Protein AF-A0A524JCB2-F1 (afdb_monomer)

pLDDT: mean 73.26, std 22.42, range [26.73, 96.94]

Radius of gyration: 25.63 Å; Cα contacts (8 Å, |Δi|>4): 202; chains: 1; bounding box: 45×66×78 Å

Mean predicted aligned error: 14.89 Å

Nearest PDB structures (foldseek):
  5odc-assembly1_I  TM=7.855E-01  e=9.574E-06  Methanothermococcus thermolithotrophicus DSM 2095
  5odh-assembly1_C  TM=7.455E-01  e=5.142E-06  Methanothermococcus thermolithotrophicus DSM 2095
  7bkb-assembly1_C  TM=8.249E-01  e=4.422E-05  Methanospirillum hungatei JF-1

Secondary structure (DSSP, 8-state):
-----SSS--HHHHHHTSGGGTTGGG-----HHHHH-TTSTT-SS-HHHHHHHHHTT-HHHHHH-SHHHH-----HHHHT-TT---HHHHHHHHHHHHHHTT---SHHHHHHHHHHHHHHHHSS--HHHHHHHHHHHHT-HHHHHHHHHHHHHHHHTT-S-SS----TTSGGGGGSGGGGGG--HHHHHHHHHHT----THHHHHHHHHHHHHS----S--SS-----

Structure (mmCIF, N/CA/C/O backbone):
data_AF-A0A524JCB2-F1
#
_entry.id   AF-A0A524JCB2-F1
#
loop_
_atom_site.group_PDB
_atom_site.id
_atom_site.type_symbol
_atom_site.label_atom_id
_atom_site.label_alt_id
_atom_site.label_comp_id
_atom_site.label_asym_id
_atom_site.label_entity_id
_atom_site.label_seq_id
_atom_site.pdbx_PDB_ins_code
_atom_site.Cartn_x
_atom_site.Cartn_y
_atom_site.Cartn_z
_atom_site.occupancy
_atom_site.B_iso_or_equiv
_atom_site.auth_seq_id
_atom_site.auth_comp_id
_atom_site.auth_asym_id
_atom_site.auth_atom_id
_atom_site.pdbx_PDB_model_num
ATOM 1 N N . MET A 1 1 ? -5.994 14.363 29.260 1.00 36.94 1 MET A N 1
ATOM 2 C CA . MET A 1 1 ? -7.111 14.437 28.299 1.00 36.94 1 MET A CA 1
ATOM 3 C C . MET A 1 1 ? -6.804 15.609 27.382 1.00 36.94 1 MET A C 1
ATOM 5 O O . MET A 1 1 ? -7.113 16.734 27.734 1.00 36.94 1 MET A O 1
ATOM 9 N N . SER A 1 2 ? -6.025 15.380 26.326 1.00 37.09 2 SER A N 1
ATOM 10 C CA . SER A 1 2 ? -5.626 16.432 25.388 1.00 37.09 2 SER A CA 1
ATOM 11 C C . SER A 1 2 ? -6.683 16.572 24.299 1.00 37.09 2 SER A C 1
ATOM 13 O O . SER A 1 2 ? -6.994 15.600 23.613 1.00 37.09 2 SER A O 1
ATOM 15 N N . ASP A 1 3 ? -7.215 17.783 24.223 1.00 38.53 3 ASP A N 1
ATOM 16 C CA . ASP A 1 3 ? -8.063 18.404 23.209 1.00 38.53 3 ASP A CA 1
ATOM 17 C C . ASP A 1 3 ? -8.101 17.699 21.841 1.00 38.53 3 ASP A C 1
ATOM 19 O O . ASP A 1 3 ? -7.140 17.717 21.071 1.00 38.53 3 ASP A O 1
ATOM 23 N N . ILE A 1 4 ? -9.260 17.118 21.522 1.00 42.91 4 ILE A N 1
ATOM 24 C CA . ILE A 1 4 ? -9.629 16.692 20.169 1.00 42.91 4 ILE A CA 1
ATOM 25 C C . ILE A 1 4 ? -10.262 17.914 19.505 1.00 42.91 4 ILE A C 1
ATOM 27 O O . ILE A 1 4 ? -11.433 18.226 19.723 1.00 42.91 4 ILE A O 1
ATOM 31 N N . SER A 1 5 ? -9.456 18.648 18.741 1.00 39.34 5 SER A N 1
ATOM 32 C CA . SER A 1 5 ? -9.924 19.721 17.875 1.00 39.34 5 SER A CA 1
ATOM 33 C C . SER A 1 5 ? -10.857 19.154 16.801 1.00 39.34 5 SER A C 1
ATOM 35 O O . SER A 1 5 ? -10.504 18.299 15.989 1.00 39.34 5 SER A O 1
ATOM 37 N N . VAL A 1 6 ? -12.087 19.648 16.835 1.00 47.06 6 VAL A N 1
ATOM 38 C CA . VAL A 1 6 ? -13.182 19.355 15.915 1.00 47.06 6 VAL A CA 1
ATOM 39 C C . VAL A 1 6 ? -12.921 20.094 14.596 1.00 47.06 6 VAL A C 1
ATOM 41 O O . VAL A 1 6 ? -13.401 21.208 14.455 1.00 47.06 6 VAL A O 1
ATOM 44 N N . ASP A 1 7 ? -12.114 19.526 13.681 1.00 46.00 7 ASP A N 1
ATOM 45 C CA . ASP A 1 7 ? -12.182 19.812 12.221 1.00 46.00 7 ASP A CA 1
ATOM 46 C C . ASP A 1 7 ? -11.346 18.858 11.316 1.00 46.00 7 ASP A C 1
ATOM 48 O O . ASP A 1 7 ? -10.817 19.248 10.276 1.00 46.00 7 ASP A O 1
ATOM 52 N N . LYS A 1 8 ? -11.173 17.581 11.691 1.00 56.75 8 LYS A N 1
ATOM 53 C CA . LYS A 1 8 ? -10.636 16.529 10.795 1.00 56.75 8 LYS A CA 1
ATOM 54 C C . LYS A 1 8 ? -11.526 15.296 10.942 1.00 56.75 8 LYS A C 1
ATOM 56 O O . LYS A 1 8 ? -11.807 14.890 12.070 1.00 56.75 8 LYS A O 1
ATOM 61 N N . LYS A 1 9 ? -11.995 14.698 9.836 1.00 70.31 9 LYS A N 1
ATOM 62 C CA . LYS A 1 9 ? -12.682 13.392 9.899 1.00 70.31 9 LYS A CA 1
ATOM 63 C C . LYS A 1 9 ? -11.780 12.407 10.656 1.00 70.31 9 LYS A C 1
ATOM 65 O O . LYS A 1 9 ? -10.575 12.368 10.408 1.00 70.31 9 LYS A O 1
ATOM 70 N N . SER A 1 10 ? -12.355 11.632 11.579 1.00 85.00 10 SER A N 1
ATOM 71 C CA . SER A 1 10 ? -11.621 10.567 12.276 1.00 85.00 10 SER A CA 1
ATOM 72 C C . SER A 1 10 ? -11.012 9.605 11.252 1.00 85.00 10 SER A C 1
ATOM 74 O O . SER A 1 10 ? -11.655 9.303 10.247 1.00 85.00 10 SER A O 1
ATOM 76 N N . PHE A 1 11 ? -9.798 9.102 11.490 1.00 88.44 11 PHE A N 1
ATOM 77 C CA . PHE A 1 11 ? -9.139 8.149 10.587 1.00 88.44 11 PHE A CA 1
ATOM 78 C C . PHE A 1 11 ? -10.027 6.953 10.252 1.00 88.44 11 PHE A C 1
ATOM 80 O O . PHE A 1 11 ? -10.161 6.581 9.091 1.00 88.44 11 PHE A O 1
ATOM 87 N N . THR A 1 12 ? -10.718 6.422 11.256 1.00 88.81 12 THR A N 1
ATOM 88 C CA . THR A 1 12 ? -11.673 5.332 11.077 1.00 88.81 12 THR A CA 1
ATOM 89 C C . THR A 1 12 ? -12.794 5.716 10.112 1.00 88.81 12 THR A C 1
ATOM 91 O O . THR A 1 12 ? -13.158 4.910 9.267 1.00 88.81 12 THR A O 1
ATOM 94 N N . GLN A 1 13 ? -13.295 6.955 10.173 1.00 90.56 13 GLN A N 1
ATOM 95 C CA . GLN A 1 13 ? -14.314 7.449 9.243 1.00 90.56 13 GLN A CA 1
ATOM 96 C C . GLN A 1 13 ? -13.775 7.555 7.814 1.00 90.56 13 GLN A C 1
ATOM 98 O O . GLN A 1 13 ? -14.487 7.219 6.878 1.00 90.56 13 GLN A O 1
ATOM 103 N N . MET A 1 14 ? -12.520 7.982 7.645 1.00 89.44 14 MET A N 1
ATOM 104 C CA . MET A 1 14 ? -11.886 8.017 6.324 1.00 89.44 14 MET A CA 1
ATOM 105 C C . MET A 1 14 ? -11.763 6.614 5.729 1.00 89.44 14 MET A C 1
ATOM 107 O O . MET A 1 14 ? -12.044 6.442 4.553 1.00 89.44 14 MET A O 1
ATOM 111 N N . VAL A 1 15 ? -11.397 5.614 6.540 1.00 91.44 15 VAL A N 1
ATOM 112 C CA . VAL A 1 15 ? -11.322 4.220 6.080 1.00 91.44 15 VAL A CA 1
ATOM 113 C C . VAL A 1 15 ? -12.708 3.667 5.752 1.00 91.44 15 VAL A C 1
ATOM 115 O O . VAL A 1 15 ? -12.865 3.025 4.730 1.00 91.44 15 VAL A O 1
ATOM 118 N N . LEU A 1 16 ? -13.734 3.941 6.560 1.00 91.94 16 LEU A N 1
ATOM 119 C CA . LEU A 1 16 ? -15.105 3.478 6.290 1.00 91.94 16 LEU A CA 1
ATOM 120 C C . LEU A 1 16 ? -15.688 3.996 4.967 1.00 91.94 16 LEU A C 1
ATOM 122 O O . LEU A 1 16 ? -16.605 3.383 4.433 1.00 91.94 16 LEU A O 1
ATOM 126 N N . GLU A 1 17 ? -15.193 5.132 4.476 1.00 90.88 17 GLU A N 1
ATOM 127 C CA . GLU A 1 17 ? -15.595 5.721 3.195 1.00 90.88 17 GLU A CA 1
ATOM 128 C C . GLU A 1 17 ? -14.874 5.083 1.995 1.00 90.88 17 GLU A C 1
ATOM 130 O O . GLU A 1 17 ? -15.229 5.379 0.855 1.00 90.88 17 GLU A O 1
ATOM 135 N N . THR A 1 18 ? -13.869 4.229 2.222 1.00 88.81 18 THR A N 1
ATOM 136 C CA . THR A 1 18 ? -13.183 3.503 1.149 1.00 88.81 18 THR A CA 1
ATOM 137 C C . THR A 1 18 ? -13.886 2.189 0.827 1.00 88.81 18 THR A C 1
ATOM 139 O O . THR A 1 18 ? -14.568 1.606 1.672 1.00 88.81 18 THR A O 1
ATOM 142 N N . HIS A 1 19 ? -13.677 1.694 -0.393 1.00 86.31 19 HIS A N 1
ATOM 143 C CA . HIS A 1 19 ? -14.341 0.496 -0.901 1.00 86.31 19 HIS A CA 1
ATOM 144 C C . HIS A 1 19 ? -14.093 -0.737 -0.019 1.00 86.31 19 HIS A C 1
ATOM 146 O O . HIS A 1 19 ? -15.029 -1.416 0.391 1.00 86.31 19 HIS A O 1
ATOM 152 N N . GLY A 1 20 ? -12.839 -0.991 0.363 1.00 85.50 20 GLY A N 1
ATOM 153 C CA . GLY A 1 20 ? -12.512 -2.127 1.229 1.00 85.50 20 GLY A CA 1
ATOM 154 C C . GLY A 1 20 ? -12.804 -1.903 2.718 1.00 85.50 20 GLY A C 1
ATOM 155 O O . GLY A 1 20 ? -12.651 -2.816 3.535 1.00 85.50 20 GLY A O 1
ATOM 156 N N . GLY A 1 21 ? -13.178 -0.683 3.108 1.00 88.56 21 GLY A N 1
ATOM 157 C CA . GLY A 1 21 ? -13.264 -0.262 4.501 1.00 88.56 21 GLY A CA 1
ATOM 158 C C . GLY A 1 21 ? -14.646 -0.363 5.142 1.00 88.56 21 GLY A C 1
ATOM 159 O O . GLY A 1 21 ? -14.736 -0.369 6.371 1.00 88.56 21 GLY A O 1
ATOM 160 N N . GLU A 1 22 ? -15.709 -0.509 4.351 1.00 90.88 22 GLU A N 1
ATOM 161 C CA . GLU A 1 22 ? -17.114 -0.396 4.782 1.00 90.88 22 GLU A CA 1
ATOM 162 C C . GLU A 1 22 ? -17.469 -1.270 6.004 1.00 90.88 22 GLU A C 1
ATOM 164 O O . GLU A 1 22 ? -18.219 -0.868 6.898 1.00 90.88 22 GLU A O 1
ATOM 169 N N . LEU A 1 23 ? -16.898 -2.477 6.073 1.00 92.56 23 LEU A N 1
ATOM 170 C CA . LEU A 1 23 ? -17.217 -3.488 7.089 1.00 92.56 23 LEU A CA 1
ATOM 171 C C . LEU A 1 23 ? -16.133 -3.641 8.170 1.00 92.56 23 LEU A C 1
ATOM 173 O O . LEU A 1 23 ? -16.230 -4.524 9.027 1.00 92.56 23 LEU A O 1
ATOM 177 N N . VAL A 1 24 ? -15.111 -2.781 8.187 1.00 92.69 24 VAL A N 1
ATOM 178 C CA . VAL A 1 24 ? -13.943 -2.903 9.085 1.00 92.69 24 VAL A CA 1
ATOM 179 C C . VAL A 1 24 ? -14.325 -2.860 10.569 1.00 92.69 24 VAL A C 1
ATOM 181 O O . VAL A 1 24 ? -13.759 -3.607 11.376 1.00 92.69 24 VAL A O 1
ATOM 184 N N . LEU A 1 25 ? -15.328 -2.057 10.938 1.00 93.00 25 LEU A N 1
ATOM 185 C CA . LEU A 1 25 ? -15.851 -1.990 12.310 1.00 93.00 25 LEU A CA 1
ATOM 186 C C . LEU A 1 25 ? -16.551 -3.279 12.766 1.00 93.00 25 LEU A C 1
ATOM 188 O O . LEU A 1 25 ? -16.712 -3.503 13.961 1.00 93.00 25 LEU A O 1
ATOM 192 N N . GLN A 1 26 ? -16.947 -4.146 11.835 1.00 93.56 26 GLN A N 1
ATOM 193 C CA . GLN A 1 26 ? -17.645 -5.397 12.135 1.00 93.56 26 GLN A CA 1
ATOM 194 C C . GLN A 1 26 ? -16.682 -6.568 12.384 1.00 93.56 26 GLN A C 1
ATOM 196 O O . GLN A 1 26 ? -17.122 -7.688 12.661 1.00 93.56 26 GLN A O 1
ATOM 201 N N . CYS A 1 27 ? -15.370 -6.341 12.260 1.00 95.25 27 CYS A N 1
ATOM 202 C CA . CYS A 1 27 ? -14.363 -7.360 12.524 1.00 95.25 27 CYS A CA 1
ATOM 203 C C . CYS A 1 27 ? -14.272 -7.667 14.023 1.00 95.25 27 CYS A C 1
ATOM 205 O O . CYS A 1 27 ? -13.875 -6.820 14.819 1.00 95.25 27 CYS A O 1
ATOM 207 N N . TYR A 1 28 ? -14.542 -8.924 14.377 1.00 95.12 28 TYR A N 1
ATOM 208 C CA . TYR A 1 28 ? -14.445 -9.463 15.737 1.00 95.12 28 TYR A CA 1
ATOM 209 C C . TYR A 1 28 ? -13.125 -10.213 16.002 1.00 95.12 28 TYR A C 1
ATOM 211 O O . TYR A 1 28 ? -13.022 -10.990 16.945 1.00 95.12 28 TYR A O 1
ATOM 219 N N . GLN A 1 29 ? -12.102 -9.989 15.167 1.00 96.25 29 GLN A N 1
ATOM 220 C CA . GLN A 1 29 ? -10.728 -10.460 15.391 1.00 96.25 29 GLN A CA 1
ATOM 221 C C . GLN A 1 29 ? -10.529 -11.992 15.383 1.00 96.25 29 GLN A C 1
ATOM 223 O O . GLN A 1 29 ? -9.636 -12.498 16.057 1.00 96.25 29 GLN A O 1
ATOM 228 N N . CYS A 1 30 ? -11.277 -12.738 14.556 1.00 96.94 30 CYS A N 1
ATOM 229 C CA . CYS A 1 30 ? -11.134 -14.203 14.435 1.00 96.94 30 CYS A CA 1
ATOM 230 C C . CYS A 1 30 ? -9.754 -14.689 13.957 1.00 96.94 30 CYS A C 1
ATOM 232 O O . CYS A 1 30 ? -9.364 -15.815 14.243 1.00 96.94 30 CYS A O 1
ATOM 234 N N . GLY A 1 31 ? -9.034 -13.865 13.191 1.00 95.50 31 GLY A N 1
ATOM 235 C CA . GLY A 1 31 ? -7.698 -14.170 12.677 1.00 95.50 31 GLY A CA 1
ATOM 236 C C . GLY A 1 31 ? -7.608 -15.111 11.479 1.00 95.50 31 GLY A C 1
ATOM 237 O O . GLY A 1 31 ? -6.495 -15.399 11.043 1.00 95.50 31 GLY A O 1
ATOM 238 N N . THR A 1 32 ? -8.733 -15.496 10.869 1.00 96.69 32 THR A N 1
ATOM 239 C CA . THR A 1 32 ? -8.750 -16.281 9.622 1.00 96.69 32 THR A CA 1
ATOM 240 C C . THR A 1 32 ? -7.912 -15.633 8.518 1.00 96.69 32 THR A C 1
ATOM 242 O O . THR A 1 32 ? -7.170 -16.321 7.824 1.00 96.69 32 THR A O 1
ATOM 245 N N . CYS A 1 33 ? -7.966 -14.303 8.392 1.00 96.00 33 CYS A N 1
ATOM 246 C CA . CYS A 1 33 ? -7.203 -13.564 7.389 1.00 96.00 33 CYS A CA 1
ATOM 247 C C . CYS A 1 33 ? -5.683 -13.713 7.565 1.00 96.00 33 CYS A C 1
ATOM 249 O O . CYS A 1 33 ? -4.986 -13.986 6.589 1.00 96.00 33 CYS A O 1
ATOM 251 N N . SER A 1 34 ? -5.172 -13.607 8.795 1.00 95.50 34 SER A N 1
ATOM 252 C CA . SER A 1 34 ? -3.748 -13.810 9.085 1.00 95.50 34 SER A CA 1
ATOM 253 C C . SER A 1 34 ? -3.317 -15.255 8.837 1.00 95.50 34 SER A C 1
ATOM 255 O O . SER A 1 34 ? -2.268 -15.460 8.245 1.00 95.50 34 SER A O 1
ATOM 257 N N . GLY A 1 35 ? -4.138 -16.245 9.204 1.00 95.06 35 GLY A N 1
ATOM 258 C CA . GLY A 1 35 ? -3.836 -17.657 8.930 1.00 95.06 35 GLY A CA 1
ATOM 259 C C . GLY A 1 35 ? -3.927 -18.041 7.448 1.00 95.06 35 GLY A C 1
ATOM 260 O O . GLY A 1 35 ? -3.327 -19.019 7.021 1.00 95.06 35 GLY A O 1
ATOM 261 N N . SER A 1 36 ? -4.678 -17.278 6.651 1.00 94.94 36 SER A N 1
ATOM 262 C CA . SER A 1 36 ? -4.825 -17.508 5.210 1.00 94.94 36 SER A CA 1
ATOM 263 C C . SER A 1 36 ? -3.756 -16.845 4.345 1.00 94.94 36 SER A C 1
ATOM 265 O O . SER A 1 36 ? -3.677 -17.160 3.158 1.00 94.94 36 SER A O 1
ATOM 267 N N . CYS A 1 37 ? -3.006 -15.892 4.899 1.00 95.62 37 CYS A N 1
ATOM 268 C CA . CYS A 1 37 ? -2.074 -15.074 4.138 1.00 95.62 37 CYS A CA 1
ATOM 269 C C . CYS A 1 37 ? -0.778 -15.861 3.873 1.00 95.62 37 CYS A C 1
ATOM 271 O O . CYS A 1 37 ? -0.130 -16.270 4.834 1.00 95.62 37 CYS A O 1
ATOM 273 N N . PRO A 1 38 ? -0.371 -16.057 2.604 1.00 94.50 38 PRO A N 1
ATOM 274 C CA . PRO A 1 38 ? 0.849 -16.797 2.283 1.00 94.50 38 PRO A CA 1
ATOM 275 C C . PRO A 1 38 ? 2.132 -16.012 2.586 1.00 94.50 38 PRO A C 1
ATOM 277 O O . PRO A 1 38 ? 3.187 -16.619 2.682 1.00 94.50 38 PRO A O 1
ATOM 280 N N . VAL A 1 39 ? 2.032 -14.685 2.719 1.00 94.50 39 VAL A N 1
ATOM 281 C CA . VAL A 1 39 ? 3.161 -13.761 2.936 1.00 94.50 39 VAL A CA 1
ATOM 282 C C . VAL A 1 39 ? 3.129 -13.126 4.329 1.00 94.50 39 VAL A C 1
ATOM 284 O O . VAL A 1 39 ? 3.541 -11.987 4.534 1.00 94.50 39 VAL A O 1
ATOM 287 N N . ILE A 1 40 ? 2.504 -13.812 5.291 1.00 94.25 40 ILE A N 1
ATOM 288 C CA . ILE A 1 40 ? 2.322 -13.278 6.645 1.00 94.25 40 ILE A CA 1
ATOM 289 C C . ILE A 1 40 ? 3.656 -13.100 7.374 1.00 94.25 40 ILE A C 1
ATOM 291 O O . ILE A 1 40 ? 3.778 -12.175 8.171 1.00 94.25 40 ILE A O 1
ATOM 295 N N . ASP A 1 41 ? 4.641 -13.947 7.073 1.00 93.19 41 ASP A N 1
ATOM 296 C CA . ASP A 1 41 ? 5.956 -13.942 7.715 1.00 93.19 41 ASP A CA 1
ATOM 297 C C . ASP A 1 41 ? 6.814 -12.746 7.268 1.00 93.19 41 ASP A C 1
ATOM 299 O O . ASP A 1 41 ? 7.685 -12.294 8.010 1.00 93.19 41 ASP A O 1
ATOM 303 N N . GLU A 1 42 ? 6.547 -12.188 6.083 1.00 91.38 42 GLU A N 1
ATOM 304 C CA . GLU A 1 42 ? 7.177 -10.957 5.598 1.00 91.38 42 GLU A CA 1
ATOM 305 C C . GLU A 1 42 ? 6.416 -9.677 5.996 1.00 91.38 42 GLU A C 1
ATOM 307 O O . GLU A 1 42 ? 6.891 -8.568 5.728 1.00 91.38 42 GLU A O 1
ATOM 312 N N . MET A 1 43 ? 5.238 -9.804 6.616 1.00 91.31 43 MET A N 1
ATOM 313 C CA . MET A 1 43 ? 4.458 -8.676 7.135 1.00 91.31 43 MET A CA 1
ATOM 314 C C . MET A 1 43 ? 4.884 -8.308 8.566 1.00 91.31 43 MET A C 1
ATOM 316 O O . MET A 1 43 ? 5.226 -9.154 9.384 1.00 91.31 43 MET A O 1
ATOM 320 N N . GLU A 1 44 ? 4.822 -7.020 8.892 1.00 91.25 44 GLU A N 1
ATOM 321 C CA . GLU A 1 44 ? 5.138 -6.451 10.204 1.00 91.25 44 GLU A CA 1
ATOM 322 C C . GLU A 1 44 ? 4.015 -6.692 11.229 1.00 91.25 44 GLU A C 1
ATOM 324 O O . GLU A 1 44 ? 4.279 -7.077 12.371 1.00 91.25 44 GLU A O 1
ATOM 329 N N . TYR A 1 45 ? 2.750 -6.489 10.837 1.00 93.94 45 TYR A N 1
ATOM 330 C CA . TYR A 1 45 ? 1.586 -6.670 11.721 1.00 93.94 45 TYR A CA 1
ATOM 331 C C . TYR A 1 45 ? 0.608 -7.733 11.213 1.00 93.94 45 TYR A C 1
ATOM 333 O O . TYR A 1 45 ? 0.008 -8.466 12.008 1.00 93.94 45 TYR A O 1
ATOM 341 N N . GLY A 1 46 ? 0.420 -7.797 9.899 1.00 94.50 46 GLY A N 1
ATOM 342 C CA . GLY A 1 46 ? -0.547 -8.648 9.227 1.00 94.50 46 GLY A CA 1
ATOM 343 C C . GLY A 1 46 ? -1.976 -8.079 9.222 1.00 94.50 46 GLY A C 1
ATOM 344 O O . GLY A 1 46 ? -2.328 -7.183 9.999 1.00 94.50 46 GLY A O 1
ATOM 345 N N . PRO A 1 47 ? -2.867 -8.642 8.383 1.00 95.44 47 PRO A N 1
ATOM 346 C CA . PRO A 1 47 ? -4.173 -8.050 8.083 1.00 95.44 47 PRO A CA 1
ATOM 347 C C . PRO A 1 47 ? -5.094 -7.933 9.300 1.00 95.44 47 PRO A C 1
ATOM 349 O O . PRO A 1 47 ? -5.774 -6.923 9.470 1.00 95.44 47 PRO A O 1
ATOM 352 N N . ARG A 1 48 ? -5.093 -8.932 10.193 1.00 96.38 48 ARG A N 1
ATOM 353 C CA . ARG A 1 48 ? -5.905 -8.914 11.419 1.00 96.38 48 ARG A CA 1
ATOM 354 C C . ARG A 1 48 ? -5.558 -7.722 12.312 1.00 96.38 48 ARG A C 1
ATOM 356 O O . ARG A 1 48 ? -6.450 -7.031 12.806 1.00 96.38 48 ARG A O 1
ATOM 363 N N . ARG A 1 49 ? -4.259 -7.504 12.532 1.00 96.12 49 ARG A N 1
ATOM 364 C CA . ARG A 1 49 ? -3.759 -6.468 13.436 1.00 96.12 49 ARG A CA 1
ATOM 365 C C . ARG A 1 49 ? -3.900 -5.085 12.812 1.00 96.12 49 ARG A C 1
ATOM 367 O O . ARG A 1 49 ? -4.309 -4.176 13.519 1.00 96.12 49 ARG A O 1
ATOM 374 N N . ILE A 1 50 ? -3.686 -4.950 11.502 1.00 96.31 50 ILE A N 1
ATOM 375 C CA . ILE A 1 50 ? -3.986 -3.717 10.757 1.00 96.31 50 ILE A CA 1
ATOM 376 C C . ILE A 1 50 ? -5.449 -3.302 10.953 1.00 96.31 50 ILE A C 1
ATOM 378 O O . ILE A 1 50 ? -5.711 -2.175 11.361 1.00 96.31 50 ILE A O 1
ATOM 382 N N . ILE A 1 51 ? -6.403 -4.226 10.788 1.00 95.88 51 ILE A N 1
ATOM 383 C CA . ILE A 1 51 ? -7.828 -3.950 11.037 1.00 95.88 51 ILE A CA 1
ATOM 384 C C . ILE A 1 51 ? -8.077 -3.496 12.482 1.00 95.88 51 ILE A C 1
ATOM 386 O O . ILE A 1 51 ? -8.821 -2.547 12.713 1.00 95.88 51 ILE A O 1
ATOM 390 N N . ASN A 1 52 ? -7.442 -4.140 13.464 1.00 95.69 52 ASN A N 1
ATOM 391 C CA . ASN A 1 52 ? -7.572 -3.731 14.862 1.00 95.69 52 ASN A CA 1
ATOM 392 C C . ASN A 1 52 ? -7.023 -2.315 15.114 1.00 95.69 52 ASN A C 1
ATOM 394 O O . ASN A 1 52 ? -7.661 -1.529 15.806 1.00 95.69 52 ASN A O 1
ATOM 398 N N . MET A 1 53 ? -5.884 -1.973 14.511 1.00 95.06 53 MET A N 1
ATOM 399 C CA . MET A 1 53 ? -5.281 -0.640 14.608 1.00 95.06 53 MET A CA 1
ATOM 400 C C . MET A 1 53 ? -6.152 0.436 13.944 1.00 95.06 53 MET A C 1
ATOM 402 O O . MET A 1 53 ? -6.270 1.540 14.472 1.00 95.06 53 MET A O 1
ATOM 406 N N . ILE A 1 54 ? -6.843 0.105 12.848 1.00 94.81 54 ILE A N 1
ATOM 407 C CA . ILE A 1 54 ? -7.826 0.999 12.215 1.00 94.81 54 ILE A CA 1
ATOM 408 C C . ILE A 1 54 ? -9.018 1.265 13.140 1.00 94.81 54 ILE A C 1
ATOM 410 O O . ILE A 1 54 ? -9.430 2.417 13.296 1.00 94.81 54 ILE A O 1
ATOM 414 N N . GLN A 1 55 ? -9.554 0.225 13.788 1.00 92.00 55 GLN A N 1
ATOM 415 C CA . GLN A 1 55 ? -10.624 0.382 14.783 1.00 92.00 55 GLN A CA 1
ATOM 416 C C . GLN A 1 55 ? -10.173 1.232 15.979 1.00 92.00 55 GLN A C 1
ATOM 418 O O . GLN A 1 55 ? -10.969 1.986 16.531 1.00 92.00 55 GLN A O 1
ATOM 423 N N . ALA A 1 56 ? -8.894 1.141 16.350 1.00 91.94 56 ALA A N 1
ATOM 424 C CA . ALA A 1 56 ? -8.286 1.947 17.406 1.00 91.94 56 ALA A CA 1
ATOM 425 C C . ALA A 1 56 ? -7.925 3.383 16.969 1.00 91.94 56 ALA A C 1
ATOM 427 O O . ALA A 1 56 ? -7.462 4.167 17.795 1.00 91.94 56 ALA A O 1
ATOM 428 N N . GLY A 1 57 ? -8.118 3.745 15.695 1.00 91.94 57 GLY A N 1
ATOM 429 C CA . GLY A 1 57 ? -7.809 5.082 15.180 1.00 91.94 57 GLY A CA 1
ATOM 430 C C . GLY A 1 57 ? -6.310 5.372 15.019 1.00 91.94 57 GLY A C 1
ATOM 431 O O . GLY A 1 57 ? -5.921 6.536 14.947 1.00 91.94 57 GLY A O 1
ATOM 432 N N . MET A 1 58 ? -5.462 4.341 14.956 1.00 92.62 58 MET A N 1
ATOM 433 C CA . MET A 1 58 ? -3.998 4.458 14.866 1.00 92.62 58 MET A CA 1
ATOM 434 C C . MET A 1 58 ? -3.535 4.787 13.432 1.00 92.62 58 MET A C 1
ATOM 436 O O . MET A 1 58 ? -2.923 3.966 12.750 1.00 92.62 58 MET A O 1
ATOM 440 N N . GLU A 1 59 ? -3.874 5.990 12.952 1.00 92.00 59 GLU A N 1
ATOM 441 C CA . GLU A 1 59 ? -3.596 6.466 11.582 1.00 92.00 59 GLU A CA 1
ATOM 442 C C . GLU A 1 59 ? -2.116 6.334 11.207 1.00 92.00 59 GLU A C 1
ATOM 444 O O . GLU A 1 59 ? -1.776 5.787 10.159 1.00 92.00 59 GLU A O 1
ATOM 449 N N . LYS A 1 60 ? -1.225 6.832 12.070 1.00 91.69 60 LYS A N 1
ATOM 450 C CA . LYS A 1 60 ? 0.205 6.942 11.760 1.00 91.69 60 LYS A CA 1
ATOM 451 C C . LYS A 1 60 ? 0.856 5.574 11.640 1.00 91.69 60 LYS A C 1
ATOM 453 O O . LYS A 1 60 ? 1.623 5.345 10.716 1.00 91.69 60 LYS A O 1
ATOM 458 N N . GLU A 1 61 ? 0.541 4.672 12.558 1.00 92.31 61 GLU A N 1
ATOM 459 C CA . GLU A 1 61 ? 1.096 3.325 12.614 1.00 92.31 61 GLU A CA 1
ATOM 460 C C . GLU A 1 61 ? 0.620 2.485 11.429 1.00 92.31 61 GLU A C 1
ATOM 462 O O . GLU A 1 61 ? 1.419 1.788 10.808 1.00 92.31 61 GLU A O 1
ATOM 467 N N . VAL A 1 62 ? -0.660 2.598 11.058 1.00 93.69 62 VAL A N 1
ATOM 468 C CA . VAL A 1 62 ? -1.208 1.889 9.895 1.00 93.69 62 VAL A CA 1
ATOM 469 C C . VAL A 1 62 ? -0.596 2.415 8.597 1.00 93.69 62 VAL A C 1
ATOM 471 O O . VAL A 1 62 ? -0.114 1.620 7.790 1.00 93.69 62 VAL A O 1
ATOM 474 N N . LEU A 1 63 ? -0.571 3.736 8.393 1.00 92.06 63 LEU A N 1
ATOM 475 C CA . LEU A 1 63 ? -0.075 4.332 7.148 1.00 92.06 63 LEU A CA 1
ATOM 476 C C . LEU A 1 63 ? 1.454 4.295 7.017 1.00 92.06 63 LEU A C 1
ATOM 478 O O . LEU A 1 63 ? 1.958 4.348 5.901 1.00 92.06 63 LEU A O 1
ATOM 482 N N . ALA A 1 64 ? 2.201 4.183 8.116 1.00 90.44 64 ALA A N 1
ATOM 483 C CA . ALA A 1 64 ? 3.646 3.956 8.074 1.00 90.44 64 ALA A CA 1
ATOM 484 C C . ALA A 1 64 ? 4.019 2.472 7.901 1.00 90.44 64 ALA A C 1
ATOM 4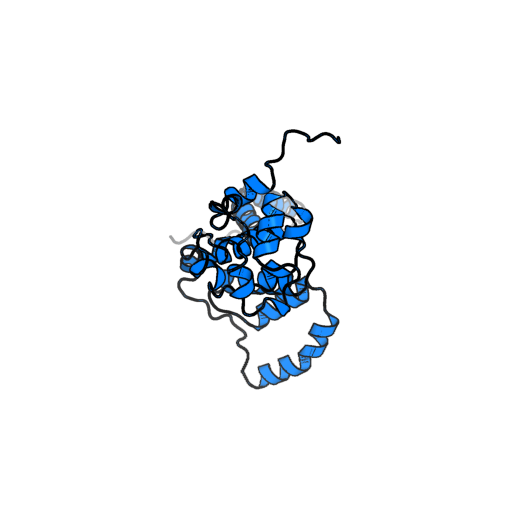86 O O . ALA A 1 64 ? 5.176 2.168 7.607 1.00 90.44 64 ALA A O 1
ATOM 487 N N . SER A 1 65 ? 3.066 1.552 8.093 1.00 90.62 65 SER A N 1
ATOM 488 C CA . SER A 1 65 ? 3.338 0.116 8.065 1.00 90.62 65 SER A CA 1
ATOM 489 C C . SER A 1 65 ? 3.803 -0.372 6.695 1.00 90.62 65 SER A C 1
ATOM 491 O O . SER A 1 65 ? 3.399 0.106 5.630 1.00 90.62 65 SER A O 1
ATOM 493 N N . LYS A 1 66 ? 4.639 -1.406 6.721 1.00 88.06 66 LYS A N 1
ATOM 494 C CA . LYS A 1 66 ? 5.140 -2.061 5.513 1.00 88.06 66 LYS A CA 1
ATOM 495 C C . LYS A 1 66 ? 4.126 -3.018 4.882 1.00 88.06 66 LYS A C 1
ATOM 497 O O . LYS A 1 66 ? 4.238 -3.296 3.687 1.00 88.06 66 LYS A O 1
ATOM 502 N N . ASP A 1 67 ? 3.130 -3.462 5.644 1.00 90.62 67 ASP A N 1
ATOM 503 C CA . ASP A 1 67 ? 2.191 -4.541 5.309 1.00 90.62 67 ASP A CA 1
ATOM 504 C C . ASP A 1 67 ? 1.443 -4.328 4.000 1.00 90.62 67 ASP A C 1
ATOM 506 O O . ASP A 1 67 ? 1.370 -5.228 3.163 1.00 90.62 67 ASP A O 1
ATOM 510 N N . MET A 1 68 ? 0.936 -3.116 3.784 1.00 90.06 68 MET A N 1
ATOM 511 C CA . MET A 1 68 ? 0.201 -2.776 2.567 1.00 90.06 68 MET A CA 1
ATOM 512 C C . MET A 1 68 ? 1.055 -2.984 1.304 1.00 90.06 68 MET A C 1
ATOM 514 O O . MET A 1 68 ? 0.541 -3.443 0.287 1.00 90.06 68 MET A O 1
ATOM 518 N N . TRP A 1 69 ? 2.371 -2.750 1.376 1.00 87.56 69 TRP A N 1
ATOM 519 C CA . TRP A 1 69 ? 3.309 -2.948 0.263 1.00 87.56 69 TRP A CA 1
ATOM 520 C C . TRP A 1 69 ? 3.742 -4.407 0.081 1.00 87.56 69 TRP A C 1
ATOM 522 O O . TRP A 1 69 ? 4.207 -4.766 -0.995 1.00 87.56 69 TRP A O 1
ATOM 532 N N . ARG A 1 70 ? 3.589 -5.247 1.113 1.00 89.69 70 ARG A N 1
ATOM 533 C CA . ARG A 1 70 ? 3.897 -6.688 1.058 1.00 89.69 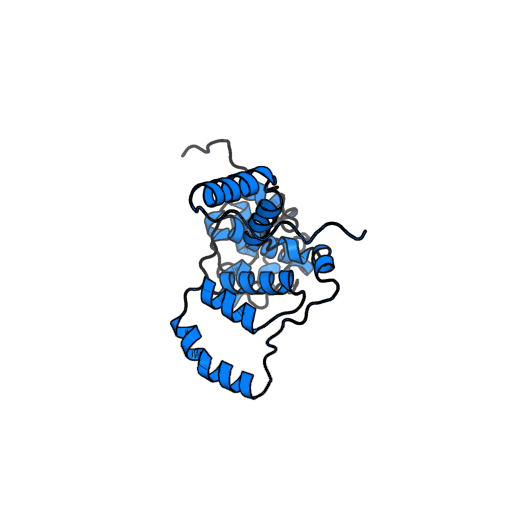70 ARG A CA 1
ATOM 534 C C . ARG A 1 70 ? 2.677 -7.508 0.641 1.00 89.69 70 ARG A C 1
ATOM 536 O O . ARG A 1 70 ? 2.812 -8.644 0.201 1.00 89.69 70 ARG A O 1
ATOM 543 N N . CYS A 1 71 ? 1.481 -6.927 0.727 1.00 90.81 71 CYS A N 1
ATOM 544 C CA . CYS A 1 71 ? 0.258 -7.537 0.229 1.00 90.81 71 CYS A CA 1
ATOM 545 C C . CYS A 1 71 ? 0.330 -7.767 -1.290 1.00 90.81 71 CYS A C 1
ATOM 547 O O . CYS A 1 71 ? 0.313 -6.814 -2.070 1.00 90.81 71 CYS A O 1
ATOM 549 N N . V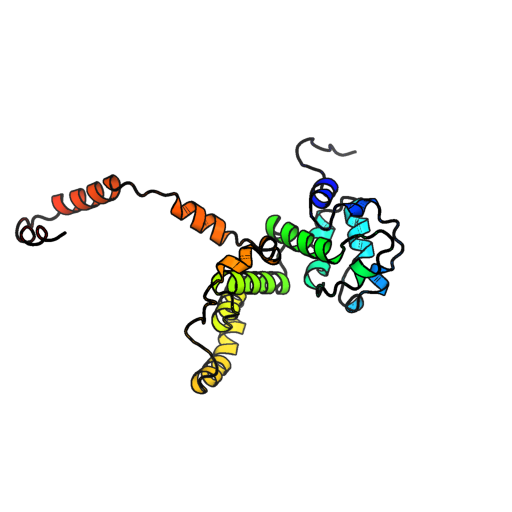AL A 1 72 ? 0.329 -9.040 -1.691 1.00 91.56 72 VAL A N 1
ATOM 550 C CA . VAL A 1 72 ? 0.345 -9.495 -3.094 1.00 91.56 72 VAL A CA 1
ATOM 551 C C . VAL A 1 72 ? -1.039 -9.532 -3.755 1.00 91.56 72 VAL A C 1
ATOM 553 O O . VAL A 1 72 ? -1.160 -10.019 -4.872 1.00 91.56 72 VAL A O 1
ATOM 556 N N . SER A 1 73 ? -2.086 -9.058 -3.069 1.00 92.31 73 SER A N 1
ATOM 557 C CA . SER A 1 73 ? -3.463 -9.006 -3.588 1.00 92.31 73 SER A CA 1
ATOM 558 C C . SER A 1 73 ? -3.961 -10.344 -4.171 1.00 92.31 73 SER A C 1
ATOM 560 O O . SER A 1 73 ? -4.471 -10.402 -5.280 1.00 92.31 73 SER A O 1
ATOM 562 N N . CYS A 1 74 ? -3.786 -11.439 -3.420 1.00 93.56 74 CYS A N 1
ATOM 563 C CA . CYS A 1 74 ? -4.190 -12.795 -3.830 1.00 93.56 74 CYS A CA 1
ATOM 564 C C . CYS A 1 74 ? -5.615 -13.208 -3.401 1.00 93.56 74 CYS A C 1
ATOM 566 O O . CYS A 1 74 ? -5.972 -14.377 -3.544 1.00 93.56 74 CYS A O 1
ATOM 568 N N . ASP A 1 75 ? -6.377 -12.311 -2.765 1.00 93.56 75 ASP A N 1
ATOM 569 C CA . ASP A 1 75 ? -7.767 -12.502 -2.300 1.00 93.56 75 ASP A CA 1
ATOM 570 C C . ASP A 1 75 ? -8.048 -13.668 -1.346 1.00 93.56 75 ASP A C 1
ATOM 572 O O . ASP A 1 75 ? -9.193 -13.931 -0.975 1.00 93.56 75 ASP A O 1
ATOM 576 N N . SER A 1 76 ? -7.015 -14.349 -0.854 1.00 94.69 76 SER A N 1
ATOM 577 C CA . SER A 1 76 ? -7.191 -15.463 0.085 1.00 94.69 76 SER A CA 1
ATOM 578 C C . SER A 1 76 ? -7.822 -15.023 1.410 1.00 94.69 76 SER A C 1
ATOM 580 O O . SER A 1 76 ? -8.588 -15.778 2.012 1.00 94.69 76 SER A O 1
ATOM 582 N N . CYS A 1 77 ? -7.514 -13.808 1.867 1.00 95.06 77 CYS A N 1
ATOM 583 C CA . CYS A 1 77 ? -8.035 -13.249 3.112 1.00 95.06 77 CYS A CA 1
ATOM 584 C C . CYS A 1 77 ? -9.477 -12.738 2.982 1.00 95.06 77 CYS A C 1
ATOM 586 O O . CYS A 1 77 ? -10.259 -12.959 3.907 1.00 95.06 77 CYS A O 1
ATOM 588 N N . ALA A 1 78 ? -9.826 -12.108 1.856 1.00 93.94 78 ALA A N 1
ATOM 589 C CA . ALA A 1 78 ? -11.176 -11.628 1.568 1.00 93.94 78 ALA A CA 1
ATOM 590 C C . ALA A 1 78 ? -12.162 -12.804 1.458 1.00 93.94 78 ALA A C 1
ATOM 592 O O . ALA A 1 78 ? -13.109 -12.903 2.237 1.00 93.94 78 ALA A O 1
ATOM 593 N N . ASN A 1 79 ? -11.838 -13.802 0.627 1.00 95.25 79 ASN A N 1
ATOM 594 C CA . ASN A 1 79 ? -12.698 -14.967 0.380 1.00 95.25 79 ASN A CA 1
ATOM 595 C C . ASN A 1 79 ? -12.970 -15.838 1.618 1.00 95.25 79 ASN A C 1
ATOM 597 O O . ASN A 1 79 ? -13.979 -16.536 1.691 1.00 95.25 79 ASN A O 1
ATOM 601 N N . ARG A 1 80 ? -12.055 -15.847 2.593 1.00 95.94 80 ARG A N 1
ATOM 602 C CA . ARG A 1 80 ? -12.193 -16.649 3.821 1.00 95.94 80 ARG A CA 1
ATOM 603 C C . ARG A 1 80 ? -12.782 -15.860 4.987 1.00 95.94 80 ARG A C 1
ATOM 605 O O . ARG A 1 80 ? -12.961 -16.424 6.067 1.00 95.94 80 ARG A O 1
ATOM 612 N N . CYS A 1 81 ? -13.048 -14.567 4.815 1.00 95.94 81 CYS A N 1
ATOM 613 C CA . CYS A 1 81 ? -13.557 -13.733 5.888 1.00 95.94 81 CYS A CA 1
ATOM 614 C C . CYS A 1 81 ? -15.023 -14.089 6.205 1.00 95.94 81 CYS A C 1
ATOM 616 O O . CYS A 1 81 ? -15.898 -13.864 5.374 1.00 95.94 81 CYS A O 1
ATOM 618 N N . PRO A 1 82 ? -15.352 -14.548 7.428 1.00 95.62 82 PRO A N 1
ATOM 619 C CA . PRO A 1 82 ? -16.737 -14.858 7.803 1.00 95.62 82 PRO A CA 1
ATOM 620 C C . PRO A 1 82 ? -17.634 -13.612 7.912 1.00 95.62 82 PRO A C 1
ATOM 622 O O . PRO A 1 82 ? -18.853 -13.728 8.010 1.00 95.62 82 PRO A O 1
ATOM 625 N N . ARG A 1 83 ? -17.040 -12.411 7.935 1.00 94.81 83 ARG A N 1
ATOM 626 C CA . ARG A 1 83 ? -17.760 -11.128 7.912 1.00 94.81 83 ARG A CA 1
ATOM 627 C C . ARG A 1 83 ? -17.900 -10.531 6.511 1.00 94.81 83 ARG A C 1
ATOM 629 O O . ARG A 1 83 ? -18.592 -9.530 6.398 1.00 94.81 83 ARG A O 1
ATOM 636 N N . GLY A 1 84 ? -17.258 -11.113 5.495 1.00 92.88 84 GLY A N 1
ATOM 637 C CA . GLY A 1 84 ? -17.238 -10.551 4.140 1.00 92.88 84 GLY A CA 1
ATOM 638 C C . GLY A 1 84 ? -16.487 -9.221 4.042 1.00 92.88 84 GLY A C 1
ATOM 639 O O . GLY A 1 84 ? -16.888 -8.348 3.295 1.00 92.88 84 GLY A O 1
ATOM 640 N N . ILE A 1 85 ? -15.445 -9.025 4.855 1.00 94.06 85 ILE A N 1
ATOM 641 C CA . ILE A 1 85 ? -14.595 -7.830 4.746 1.00 94.06 85 ILE A CA 1
ATOM 642 C C . ILE A 1 85 ? -13.675 -8.010 3.538 1.00 94.06 85 ILE A C 1
ATOM 644 O O . ILE A 1 85 ? -12.906 -8.976 3.510 1.00 94.06 85 ILE A O 1
ATOM 648 N N . GLU A 1 86 ? -13.695 -7.052 2.614 1.00 93.56 86 GLU A N 1
ATOM 649 C CA . GLU A 1 86 ? -12.824 -7.008 1.434 1.00 93.56 86 GLU A CA 1
ATOM 650 C C . GLU A 1 86 ? -11.414 -6.524 1.810 1.00 93.56 86 GLU A C 1
ATOM 652 O O . GLU A 1 86 ? -10.994 -5.393 1.572 1.00 93.56 86 GLU A O 1
ATOM 657 N N . ILE A 1 87 ? -10.662 -7.402 2.484 1.00 94.19 87 ILE A N 1
ATOM 658 C CA . ILE A 1 87 ? -9.344 -7.079 3.060 1.00 94.19 87 ILE A CA 1
ATOM 659 C C . ILE A 1 87 ? -8.318 -6.735 1.971 1.00 94.19 87 ILE A C 1
ATOM 661 O O . ILE A 1 87 ? -7.407 -5.944 2.221 1.00 94.19 87 ILE A O 1
ATOM 665 N N . THR A 1 88 ? -8.427 -7.329 0.781 1.00 92.94 88 THR A N 1
ATOM 666 C CA . THR A 1 88 ? -7.517 -7.015 -0.327 1.00 92.94 88 THR A CA 1
ATOM 667 C C . THR A 1 88 ? -7.686 -5.573 -0.784 1.00 92.94 88 THR A C 1
ATOM 669 O O . THR A 1 88 ? -6.689 -4.851 -0.884 1.00 92.94 88 THR A O 1
ATOM 672 N N . ASP A 1 89 ? -8.929 -5.145 -0.991 1.00 91.38 89 ASP A N 1
ATOM 673 C CA . ASP A 1 89 ? -9.250 -3.778 -1.391 1.00 91.38 89 ASP A CA 1
ATOM 674 C C . ASP A 1 89 ? -8.928 -2.797 -0.273 1.00 91.38 89 ASP A C 1
ATOM 676 O O . ASP A 1 89 ? -8.337 -1.752 -0.529 1.00 91.38 89 ASP A O 1
ATOM 680 N N . LEU A 1 90 ? -9.155 -3.188 0.986 1.00 93.56 90 LEU A N 1
ATOM 681 C CA . LEU A 1 90 ? -8.737 -2.3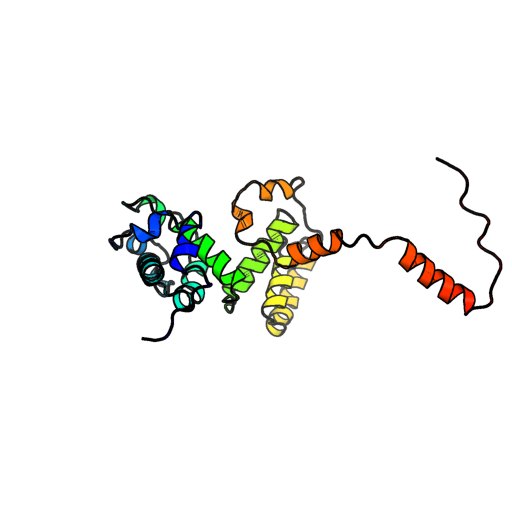98 2.141 1.00 93.56 90 LEU A CA 1
ATOM 682 C C . LEU A 1 90 ? -7.232 -2.128 2.101 1.00 93.56 90 LEU A C 1
ATOM 684 O O . LEU A 1 90 ? -6.796 -0.997 2.290 1.00 93.56 90 LEU A O 1
ATOM 688 N N . MET A 1 91 ? -6.413 -3.149 1.839 1.00 93.50 91 MET A N 1
ATOM 689 C CA . MET A 1 91 ? -4.965 -2.966 1.723 1.00 93.50 91 MET A CA 1
ATOM 690 C C . MET A 1 91 ? -4.602 -2.045 0.554 1.00 93.50 91 MET A C 1
ATOM 692 O O . MET A 1 91 ? -3.688 -1.234 0.695 1.00 93.50 91 MET A O 1
ATOM 696 N N . ALA A 1 92 ? -5.303 -2.134 -0.580 1.00 90.19 92 ALA A N 1
ATOM 697 C CA . ALA A 1 92 ? -5.091 -1.241 -1.717 1.00 90.19 92 ALA A CA 1
ATOM 698 C C . ALA A 1 92 ? -5.471 0.216 -1.398 1.00 90.19 92 ALA A C 1
ATOM 700 O O . ALA A 1 92 ? -4.709 1.132 -1.722 1.00 90.19 92 ALA A O 1
ATOM 701 N N . ASP A 1 93 ? -6.586 0.426 -0.704 1.00 91.12 93 ASP A N 1
ATOM 702 C CA . ASP A 1 93 ? -7.037 1.733 -0.235 1.00 91.12 93 ASP A CA 1
ATOM 703 C C . ASP A 1 93 ? -6.045 2.340 0.762 1.00 91.12 93 ASP A C 1
ATOM 705 O O . ASP A 1 93 ? -5.665 3.504 0.627 1.00 91.12 93 ASP A O 1
ATOM 709 N N . LEU A 1 94 ? -5.527 1.540 1.700 1.00 91.75 94 LEU A N 1
ATOM 710 C CA . LEU A 1 94 ? -4.488 1.976 2.635 1.00 91.75 94 LEU A CA 1
ATOM 711 C C . LEU A 1 94 ? -3.199 2.390 1.913 1.00 91.75 94 LEU A C 1
ATOM 713 O O . LEU A 1 94 ? -2.610 3.406 2.287 1.00 91.75 94 LEU A O 1
ATOM 717 N N . ARG A 1 95 ? -2.787 1.680 0.845 1.00 89.25 95 ARG A N 1
ATOM 718 C CA . ARG A 1 95 ? -1.656 2.122 0.001 1.00 89.25 95 ARG A CA 1
ATOM 719 C C . ARG A 1 95 ? -1.922 3.513 -0.565 1.00 89.25 95 ARG A C 1
ATOM 721 O O . ARG A 1 95 ? -1.052 4.377 -0.456 1.00 89.25 95 ARG A O 1
ATOM 728 N N . ARG A 1 96 ? -3.112 3.745 -1.137 1.00 85.88 96 ARG A N 1
ATOM 729 C CA . ARG A 1 96 ? -3.508 5.049 -1.701 1.00 85.88 96 ARG A CA 1
ATOM 730 C C . ARG A 1 96 ? -3.445 6.140 -0.630 1.00 85.88 96 ARG A C 1
ATOM 732 O O . ARG A 1 96 ? -2.765 7.147 -0.821 1.00 85.88 96 ARG A O 1
ATOM 739 N N . MET A 1 97 ? -4.058 5.898 0.528 1.00 88.62 97 MET A N 1
ATOM 740 C CA . MET A 1 97 ? -4.050 6.833 1.657 1.00 88.62 97 MET A CA 1
ATOM 741 C C . MET A 1 97 ? -2.627 7.140 2.139 1.00 88.62 97 MET A C 1
ATOM 743 O O . MET A 1 97 ? -2.310 8.293 2.435 1.00 88.62 97 MET A O 1
ATOM 747 N N . ALA A 1 98 ? -1.741 6.145 2.189 1.00 89.44 98 ALA A N 1
ATOM 748 C CA . ALA A 1 98 ? -0.349 6.348 2.577 1.00 89.44 98 ALA A CA 1
ATOM 749 C C . ALA A 1 98 ? 0.415 7.219 1.569 1.00 89.44 98 ALA A C 1
ATOM 751 O O . ALA A 1 98 ? 1.195 8.083 1.977 1.00 89.44 98 ALA A O 1
ATOM 752 N N . VAL A 1 99 ? 0.162 7.048 0.264 1.00 85.25 99 VAL A N 1
ATOM 753 C CA . VAL A 1 99 ? 0.707 7.920 -0.791 1.00 85.25 99 VAL A CA 1
ATOM 754 C C . VAL A 1 99 ? 0.216 9.356 -0.640 1.00 85.25 99 VAL A C 1
ATOM 756 O O . VAL A 1 99 ? 1.019 10.292 -0.684 1.00 85.25 99 VAL A O 1
ATOM 759 N N . GLU A 1 100 ? -1.086 9.544 -0.445 1.00 85.06 100 GLU A N 1
ATOM 760 C CA . GLU A 1 100 ? -1.704 10.866 -0.324 1.00 85.06 100 GLU A CA 1
ATOM 761 C C . GLU A 1 100 ? -1.186 11.636 0.893 1.00 85.06 100 GLU A C 1
ATOM 763 O O . GLU A 1 100 ? -0.856 12.821 0.778 1.00 85.06 100 GLU A O 1
ATOM 768 N N . ASN A 1 101 ? -1.033 10.942 2.023 1.00 85.50 101 ASN A N 1
ATOM 769 C CA . ASN A 1 101 ? -0.547 11.508 3.280 1.00 85.50 101 ASN A CA 1
ATOM 770 C C . ASN A 1 101 ? 0.990 11.556 3.384 1.00 85.50 101 ASN A C 1
ATOM 772 O O . ASN A 1 101 ? 1.520 12.065 4.369 1.00 85.50 101 ASN A O 1
ATOM 776 N N . GLY A 1 102 ? 1.720 11.072 2.373 1.00 83.56 102 GLY A N 1
ATOM 777 C CA . GLY A 1 102 ? 3.177 11.197 2.305 1.00 83.56 102 GLY A CA 1
ATOM 778 C C . GLY A 1 102 ? 3.967 10.211 3.170 1.00 83.56 102 GLY A C 1
ATOM 779 O O . GLY A 1 102 ? 5.150 10.441 3.388 1.00 83.56 102 GLY A O 1
ATOM 780 N N . TYR A 1 103 ? 3.372 9.095 3.601 1.00 81.56 103 TYR A N 1
ATOM 781 C CA . TYR A 1 103 ? 4.052 8.034 4.368 1.00 81.56 103 TYR A CA 1
ATOM 782 C C . TYR A 1 103 ? 4.926 7.102 3.496 1.00 81.56 103 TYR A C 1
ATOM 784 O O . TYR A 1 103 ? 5.376 6.040 3.925 1.00 81.56 103 TYR A O 1
ATOM 792 N N . VAL A 1 104 ? 5.190 7.490 2.247 1.00 71.00 104 VAL A N 1
ATOM 793 C CA . VAL A 1 104 ? 5.937 6.704 1.255 1.00 71.00 104 VAL A CA 1
ATOM 794 C C . VAL A 1 104 ? 7.429 6.991 1.380 1.00 71.00 104 VAL A C 1
ATOM 796 O O . VAL A 1 104 ? 7.989 7.810 0.650 1.00 71.00 104 VAL A O 1
ATOM 799 N N . HIS A 1 105 ? 8.083 6.302 2.311 1.00 66.31 105 HIS A N 1
ATOM 800 C CA . HIS A 1 105 ? 9.536 6.402 2.501 1.00 66.31 105 HIS A CA 1
ATOM 801 C C . HIS A 1 105 ? 10.306 5.141 2.078 1.00 66.31 105 HIS A C 1
ATOM 803 O O . HIS A 1 105 ? 11.530 5.189 1.974 1.00 66.31 105 HIS A O 1
ATOM 809 N N . ASP A 1 106 ? 9.613 4.032 1.802 1.00 73.00 106 ASP A N 1
ATOM 810 C CA . ASP A 1 106 ? 10.244 2.752 1.449 1.00 73.00 106 ASP A CA 1
ATOM 811 C C . ASP A 1 106 ? 10.539 2.650 -0.058 1.00 73.00 106 ASP A C 1
ATOM 813 O O . ASP A 1 106 ? 9.803 3.191 -0.892 1.00 73.00 106 ASP A O 1
ATOM 817 N N . LYS A 1 107 ? 11.597 1.918 -0.426 1.00 77.69 107 LYS A N 1
ATOM 818 C CA . LYS A 1 107 ? 11.980 1.715 -1.838 1.00 77.69 107 LYS A CA 1
ATOM 819 C C . LYS A 1 107 ? 10.879 0.991 -2.616 1.00 77.69 107 LYS A C 1
ATOM 821 O O . LYS A 1 107 ? 10.597 1.321 -3.763 1.00 77.69 107 LYS A O 1
ATOM 826 N N . GLU A 1 108 ? 10.212 0.050 -1.966 1.00 74.62 108 GLU A N 1
ATOM 827 C CA . GLU A 1 108 ? 9.109 -0.751 -2.491 1.00 74.62 108 GLU A CA 1
ATOM 828 C C . GLU A 1 108 ? 7.910 0.129 -2.855 1.00 74.62 108 GLU A C 1
ATOM 830 O O . GLU A 1 108 ? 7.303 -0.040 -3.913 1.00 74.62 108 GLU A O 1
ATOM 835 N N . ALA A 1 109 ? 7.624 1.127 -2.021 1.00 76.06 109 ALA A N 1
ATOM 836 C CA . ALA A 1 109 ? 6.557 2.084 -2.263 1.00 76.06 109 ALA A CA 1
ATOM 837 C C . ALA A 1 109 ? 6.856 2.972 -3.484 1.00 76.06 109 ALA A C 1
ATOM 839 O O . ALA A 1 109 ? 5.987 3.202 -4.329 1.00 76.06 109 ALA A O 1
ATOM 840 N N . GLN A 1 110 ? 8.112 3.406 -3.629 1.00 80.12 110 GLN A N 1
ATOM 841 C CA . GLN A 1 110 ? 8.574 4.181 -4.786 1.00 80.12 110 GLN A CA 1
ATOM 842 C C . GLN A 1 110 ? 8.560 3.359 -6.084 1.00 80.12 110 GLN A C 1
ATOM 844 O O . GLN A 1 110 ? 8.208 3.882 -7.145 1.00 80.12 110 GLN A O 1
ATOM 849 N N . PHE A 1 111 ? 8.906 2.069 -6.011 1.00 83.62 111 PHE A N 1
ATOM 850 C CA . PHE A 1 111 ? 8.819 1.154 -7.149 1.00 83.62 111 PHE A CA 1
ATOM 851 C C . PHE A 1 111 ? 7.374 0.972 -7.612 1.00 83.62 111 PHE A C 1
ATOM 853 O O . PHE A 1 111 ? 7.090 1.152 -8.795 1.00 83.62 111 PHE A O 1
ATOM 860 N N . GLY A 1 112 ? 6.455 0.685 -6.684 1.00 80.06 112 GLY A N 1
ATOM 861 C CA . GLY A 1 112 ? 5.035 0.519 -6.996 1.00 80.06 112 GLY A CA 1
ATOM 862 C C . GLY A 1 112 ? 4.441 1.749 -7.686 1.00 80.06 112 GLY A C 1
ATOM 863 O O . GLY A 1 112 ? 3.726 1.614 -8.677 1.00 80.06 112 GLY A O 1
ATOM 864 N N . GLN A 1 113 ? 4.811 2.953 -7.239 1.00 78.69 113 GLN A N 1
ATOM 865 C CA . GLN A 1 113 ? 4.397 4.196 -7.894 1.00 78.69 113 GLN A CA 1
ATOM 866 C C . GLN A 1 113 ? 4.979 4.349 -9.303 1.00 78.69 113 GLN A C 1
ATOM 868 O O . GLN A 1 113 ? 4.250 4.682 -10.235 1.00 78.69 113 GLN A O 1
ATOM 873 N N . ALA A 1 114 ? 6.279 4.094 -9.486 1.00 83.31 114 ALA A N 1
ATOM 874 C CA . ALA A 1 114 ? 6.909 4.163 -10.805 1.00 83.31 114 ALA A CA 1
ATOM 875 C C . ALA A 1 114 ? 6.295 3.153 -11.790 1.00 83.31 114 ALA A C 1
ATOM 877 O O . ALA A 1 114 ? 6.087 3.472 -12.963 1.00 83.31 114 ALA A O 1
ATOM 878 N N . PHE A 1 115 ? 5.960 1.961 -11.301 1.00 85.25 115 PHE A N 1
ATOM 879 C CA . PHE A 1 115 ? 5.284 0.916 -12.058 1.00 85.25 115 PHE A CA 1
ATOM 880 C C . PHE A 1 115 ? 3.878 1.336 -12.484 1.00 85.25 115 PHE A C 1
ATOM 882 O O . PHE A 1 115 ? 3.579 1.333 -13.680 1.00 85.25 115 PHE A O 1
ATOM 889 N N . ALA A 1 116 ? 3.046 1.760 -11.529 1.00 80.75 116 ALA A N 1
ATOM 890 C CA . ALA A 1 116 ? 1.676 2.180 -11.800 1.00 80.75 116 ALA A CA 1
ATOM 891 C C . ALA A 1 116 ? 1.625 3.336 -12.810 1.00 80.75 116 ALA A C 1
ATOM 893 O O . ALA A 1 116 ? 0.848 3.293 -13.759 1.00 80.75 116 ALA A O 1
ATOM 894 N N . GLU A 1 117 ? 2.511 4.324 -12.679 1.00 81.12 117 GLU A N 1
ATOM 895 C CA . GLU A 1 117 ? 2.601 5.435 -13.630 1.00 81.12 117 GLU A CA 1
ATOM 896 C C . GLU A 1 117 ? 2.990 5.002 -15.044 1.00 81.12 117 GLU A C 1
ATOM 898 O O . GLU A 1 117 ? 2.453 5.525 -16.022 1.00 81.12 117 GLU A O 1
ATOM 903 N N . THR A 1 118 ? 3.936 4.067 -15.164 1.00 82.56 118 THR A N 1
ATOM 904 C CA . THR A 1 118 ? 4.398 3.583 -16.471 1.00 82.56 118 THR A CA 1
ATOM 905 C C . THR A 1 118 ? 3.255 2.875 -17.197 1.00 82.56 118 THR A C 1
ATOM 907 O O . THR A 1 118 ? 3.011 3.152 -18.373 1.00 82.56 118 THR A O 1
ATOM 910 N N . ILE A 1 119 ? 2.507 2.031 -16.477 1.00 82.50 119 ILE A N 1
ATOM 911 C CA . ILE A 1 119 ? 1.334 1.330 -17.010 1.00 82.50 119 ILE A CA 1
ATOM 912 C C . ILE A 1 119 ? 0.213 2.305 -17.362 1.00 82.50 119 ILE A C 1
ATOM 914 O O . ILE A 1 119 ? -0.367 2.177 -18.432 1.00 82.50 119 ILE A O 1
ATOM 918 N N . GLN A 1 120 ? -0.073 3.299 -16.522 1.00 76.38 120 GLN A N 1
ATOM 919 C CA . GLN A 1 120 ? -1.107 4.294 -16.826 1.00 76.38 120 GLN A CA 1
ATOM 920 C C . GLN A 1 120 ? -0.768 5.147 -18.053 1.00 76.38 120 GLN A C 1
ATOM 922 O O . GLN A 1 120 ? -1.667 5.572 -18.769 1.00 76.38 120 GLN A O 1
ATOM 927 N N . THR A 1 121 ? 0.518 5.404 -18.300 1.00 77.12 121 THR A N 1
ATOM 928 C CA . THR A 1 121 ? 0.943 6.256 -19.419 1.00 77.12 121 THR A CA 1
ATOM 929 C C . THR A 1 121 ? 0.938 5.502 -20.752 1.00 77.12 121 THR A C 1
ATOM 931 O O . THR A 1 121 ? 0.545 6.069 -21.765 1.00 77.12 121 THR A O 1
ATOM 934 N N . HIS A 1 122 ? 1.360 4.233 -20.767 1.00 77.88 122 HIS A N 1
ATOM 935 C CA . HIS A 1 122 ? 1.591 3.489 -22.018 1.00 77.88 122 HIS A CA 1
ATOM 936 C C . HIS A 1 122 ? 0.611 2.324 -22.229 1.00 77.88 122 HIS A C 1
ATOM 938 O O . HIS A 1 122 ? 0.523 1.745 -23.311 1.00 77.88 122 HIS A O 1
ATOM 944 N N . GLY A 1 123 ? -0.110 1.912 -21.187 1.00 76.88 123 GLY A N 1
ATOM 945 C CA . GLY A 1 123 ? -0.932 0.699 -21.155 1.00 76.88 123 GLY A CA 1
ATOM 946 C C . GLY A 1 123 ? -0.142 -0.615 -21.176 1.00 76.88 123 GLY A C 1
ATOM 947 O O . GLY A 1 123 ? -0.698 -1.679 -20.913 1.00 76.88 123 GLY A O 1
ATOM 948 N N . ARG A 1 124 ? 1.166 -0.550 -21.437 1.00 79.19 124 ARG A N 1
ATOM 949 C CA . ARG A 1 124 ? 2.119 -1.657 -21.379 1.00 79.19 124 ARG A CA 1
ATOM 950 C C . ARG A 1 124 ? 3.343 -1.225 -20.582 1.00 79.19 124 ARG A C 1
ATOM 952 O O . ARG A 1 124 ? 3.706 -0.053 -20.568 1.00 79.19 124 ARG A O 1
ATOM 959 N N . LEU A 1 125 ? 3.991 -2.175 -19.913 1.00 82.38 125 LEU A N 1
ATOM 960 C CA . LEU A 1 125 ? 5.197 -1.864 -19.161 1.00 82.38 125 LEU A CA 1
ATOM 961 C C . LEU A 1 125 ? 6.370 -1.567 -20.105 1.00 82.38 125 LEU A C 1
ATOM 963 O O . LEU A 1 125 ? 6.814 -2.448 -20.842 1.00 82.38 125 LEU A O 1
ATOM 967 N N . PHE A 1 126 ? 6.891 -0.344 -20.033 1.00 85.94 126 PHE A N 1
ATOM 968 C CA . PHE A 1 126 ? 8.122 0.058 -20.700 1.00 85.94 126 PHE A CA 1
ATOM 969 C C . PHE A 1 126 ? 9.285 0.032 -19.696 1.00 85.94 126 PHE A C 1
ATOM 971 O O . PHE A 1 126 ? 9.475 0.951 -18.900 1.00 85.94 126 PHE A O 1
ATOM 978 N N . GLU A 1 127 ? 10.045 -1.068 -19.700 1.00 84.69 127 GLU A N 1
ATOM 979 C CA . GLU A 1 127 ? 11.096 -1.351 -18.707 1.00 84.69 127 GLU A CA 1
ATOM 980 C C . GLU A 1 127 ? 12.150 -0.236 -18.556 1.00 84.69 127 GLU A C 1
ATOM 982 O O . GLU A 1 127 ? 12.487 0.089 -17.413 1.00 84.69 127 GLU A O 1
ATOM 987 N N . PRO A 1 128 ? 12.660 0.396 -19.639 1.00 85.00 128 PRO A N 1
ATOM 988 C CA . PRO A 1 128 ? 13.657 1.459 -19.508 1.00 85.00 128 PRO A CA 1
ATOM 989 C C . PRO A 1 128 ? 13.135 2.662 -18.723 1.00 85.00 128 PRO A C 1
ATOM 991 O O . PRO A 1 128 ? 13.853 3.236 -17.906 1.00 85.00 128 PRO A O 1
ATOM 994 N N . GLU A 1 129 ? 11.875 3.030 -18.945 1.00 86.25 129 GLU A N 1
ATOM 995 C CA . GLU A 1 129 ? 11.247 4.144 -18.246 1.00 86.25 129 GLU A CA 1
ATOM 996 C C . GLU A 1 129 ? 10.903 3.799 -16.807 1.00 86.25 129 GLU A C 1
ATOM 998 O O . GLU A 1 129 ? 11.146 4.627 -15.932 1.00 86.25 129 GLU A O 1
ATOM 1003 N N . LEU A 1 130 ? 10.394 2.591 -16.541 1.00 87.75 130 LEU A N 1
ATOM 1004 C CA . LEU A 1 130 ? 10.168 2.133 -15.172 1.00 87.75 130 LEU A CA 1
ATOM 1005 C C . LEU A 1 130 ? 11.453 2.271 -14.352 1.00 87.75 130 LEU A C 1
ATOM 1007 O O . LEU A 1 130 ? 11.443 2.872 -13.277 1.00 87.75 130 LEU A O 1
ATOM 1011 N N . LEU A 1 131 ? 12.561 1.738 -14.875 1.00 86.31 131 LEU A N 1
ATOM 1012 C CA . LEU A 1 131 ? 13.857 1.796 -14.211 1.00 86.31 131 LEU A CA 1
ATOM 1013 C C . LEU A 1 131 ? 14.318 3.245 -14.041 1.00 86.31 131 LEU A C 1
ATOM 1015 O O . LEU A 1 131 ? 14.679 3.638 -12.934 1.00 86.31 131 LEU A O 1
ATOM 1019 N N . ALA A 1 132 ? 14.251 4.063 -15.094 1.00 84.12 132 ALA A N 1
ATOM 1020 C CA . ALA A 1 132 ? 14.642 5.468 -15.022 1.00 84.12 132 ALA A CA 1
ATOM 1021 C C . ALA A 1 132 ? 13.825 6.246 -13.975 1.00 84.12 132 ALA A C 1
ATOM 1023 O O . ALA A 1 132 ? 14.404 6.932 -13.132 1.00 84.12 132 ALA A O 1
ATOM 1024 N N . ARG A 1 133 ? 12.493 6.102 -13.973 1.00 84.50 133 ARG A N 1
ATOM 1025 C CA . ARG A 1 133 ? 11.588 6.742 -13.006 1.00 84.50 133 ARG A CA 1
ATOM 1026 C C . ARG A 1 133 ? 11.840 6.256 -11.582 1.00 84.50 133 ARG A C 1
ATOM 1028 O O . ARG A 1 133 ? 11.856 7.066 -10.658 1.00 84.50 133 ARG A O 1
ATOM 1035 N N . TYR A 1 134 ? 12.035 4.953 -11.393 1.00 86.06 134 TYR A N 1
ATOM 1036 C CA . TYR A 1 134 ? 12.314 4.366 -10.086 1.00 86.06 134 TYR A CA 1
ATOM 1037 C C . TYR A 1 134 ? 13.642 4.873 -9.509 1.00 86.06 134 TYR A C 1
ATOM 1039 O O . TYR A 1 134 ? 13.662 5.418 -8.406 1.00 86.06 134 TYR A O 1
ATOM 1047 N N . TYR A 1 135 ? 14.740 4.773 -10.264 1.00 84.50 135 TYR A N 1
ATOM 1048 C CA . TYR A 1 135 ? 16.051 5.237 -9.801 1.00 84.50 135 TYR A CA 1
ATOM 1049 C C . TYR A 1 135 ? 16.095 6.756 -9.598 1.00 84.50 135 TYR A C 1
ATOM 1051 O O . TYR A 1 135 ? 16.734 7.219 -8.653 1.00 84.50 135 TYR A O 1
ATOM 1059 N N . ALA A 1 136 ? 15.366 7.529 -10.412 1.00 83.62 136 ALA A N 1
ATOM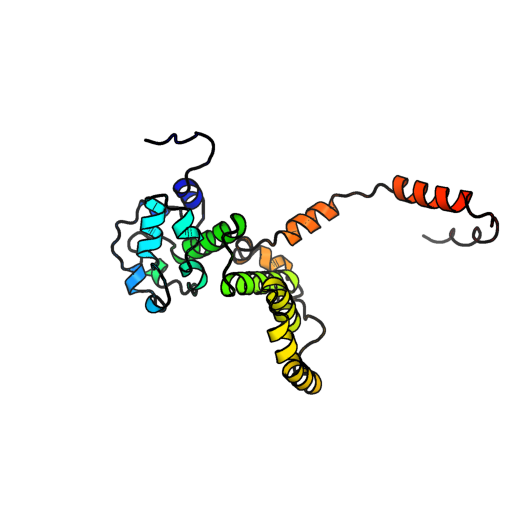 1060 C CA . ALA A 1 136 ? 15.206 8.966 -10.201 1.00 83.62 136 ALA A CA 1
ATOM 1061 C C . ALA A 1 136 ? 14.472 9.289 -8.886 1.00 83.62 136 ALA A C 1
ATOM 1063 O O . ALA A 1 136 ? 14.870 10.214 -8.183 1.00 83.62 136 ALA A O 1
ATOM 1064 N N . ARG A 1 137 ? 13.440 8.516 -8.518 1.00 79.75 137 ARG A N 1
ATOM 1065 C CA . ARG A 1 137 ? 12.700 8.681 -7.251 1.00 79.75 137 ARG A CA 1
ATOM 1066 C C . ARG A 1 137 ? 13.510 8.309 -6.022 1.00 79.75 137 ARG A C 1
ATOM 1068 O O . ARG A 1 137 ? 13.460 9.014 -5.021 1.00 79.75 137 ARG A O 1
ATOM 1075 N N . VAL A 1 138 ? 14.237 7.197 -6.090 1.00 79.31 138 VAL A N 1
ATOM 1076 C CA . VAL A 1 138 ? 15.034 6.696 -4.960 1.00 79.31 138 VAL A CA 1
ATOM 1077 C C . VAL A 1 138 ? 16.353 7.472 -4.811 1.00 79.31 138 VAL A C 1
ATOM 1079 O O . VAL A 1 138 ? 17.056 7.295 -3.821 1.00 79.31 138 VAL A O 1
ATOM 1082 N N . LEU A 1 139 ? 16.682 8.361 -5.762 1.00 78.38 139 LEU A N 1
ATOM 1083 C CA . LEU A 1 139 ? 17.946 9.108 -5.828 1.00 78.38 139 LEU A CA 1
ATOM 1084 C C . LEU A 1 139 ? 19.185 8.193 -5.764 1.00 78.38 139 LEU A C 1
ATOM 1086 O O . LEU A 1 139 ? 20.268 8.611 -5.356 1.00 78.38 139 LEU A O 1
ATOM 1090 N N . ASP A 1 140 ? 19.046 6.942 -6.209 1.00 76.44 140 ASP A N 1
ATOM 1091 C CA . ASP A 1 140 ? 20.110 5.936 -6.190 1.00 76.44 140 ASP A CA 1
ATOM 1092 C C . ASP A 1 140 ? 20.867 5.922 -7.527 1.00 76.44 140 ASP A C 1
ATOM 1094 O O . ASP A 1 140 ? 20.863 4.961 -8.300 1.00 76.44 140 ASP A O 1
ATOM 1098 N N . VAL A 1 141 ? 21.500 7.062 -7.810 1.00 76.31 141 VAL A N 1
ATOM 1099 C CA . VAL A 1 141 ? 22.350 7.281 -8.988 1.00 76.31 141 VAL A CA 1
ATOM 1100 C C . VAL A 1 141 ? 23.527 6.289 -9.057 1.00 76.31 141 VAL A C 1
ATOM 1102 O O . VAL A 1 141 ? 23.817 5.817 -10.160 1.00 76.31 141 VAL A O 1
ATOM 1105 N N . PRO A 1 142 ? 24.192 5.901 -7.944 1.00 80.06 142 PRO A N 1
ATOM 1106 C CA . PRO A 1 142 ? 25.275 4.917 -7.987 1.00 80.06 142 PRO A CA 1
ATOM 1107 C C . PRO A 1 142 ? 24.828 3.548 -8.512 1.00 80.06 142 PRO A C 1
ATOM 1109 O O . PRO A 1 142 ? 25.489 2.986 -9.389 1.00 80.06 142 PRO A O 1
ATOM 1112 N N . SER A 1 143 ? 23.692 3.029 -8.033 1.00 77.06 143 SER A N 1
ATOM 1113 C CA . SER A 1 143 ? 23.152 1.750 -8.509 1.00 77.06 143 SER A CA 1
ATOM 1114 C C . SER A 1 143 ? 22.756 1.813 -9.984 1.00 77.06 143 SER A C 1
ATOM 1116 O O . SER A 1 143 ? 23.031 0.874 -10.732 1.00 77.06 143 SER A O 1
ATOM 1118 N N . LEU A 1 144 ? 22.187 2.938 -10.433 1.00 78.19 144 LEU A N 1
ATOM 1119 C CA . LEU A 1 144 ? 21.844 3.148 -11.841 1.00 78.19 144 LEU A CA 1
ATOM 1120 C C . LEU A 1 144 ? 23.089 3.105 -12.741 1.00 78.19 144 LEU A C 1
ATOM 1122 O O . LEU A 1 144 ? 23.086 2.411 -13.758 1.00 78.19 144 LEU A O 1
ATOM 1126 N N . ILE A 1 145 ? 24.173 3.784 -12.345 1.00 81.00 145 ILE A N 1
ATOM 1127 C CA . ILE A 1 145 ? 25.456 3.761 -13.068 1.00 81.00 145 ILE A CA 1
ATOM 1128 C C . ILE A 1 145 ? 26.019 2.334 -13.123 1.00 81.00 145 ILE A C 1
ATOM 1130 O O . ILE A 1 145 ? 26.485 1.894 -14.175 1.00 81.00 145 ILE A O 1
ATOM 1134 N N . GLY A 1 146 ? 25.920 1.579 -12.024 1.00 82.19 146 GLY A N 1
ATOM 1135 C CA . GLY A 1 146 ? 26.352 0.180 -11.966 1.00 82.19 146 GLY A CA 1
ATOM 1136 C C . GLY A 1 146 ? 25.609 -0.745 -12.939 1.00 82.19 146 GLY A C 1
ATOM 1137 O O . GLY A 1 146 ? 26.181 -1.729 -13.410 1.00 82.19 146 GLY A O 1
ATOM 1138 N N . MET A 1 147 ? 24.365 -0.418 -13.300 1.00 79.25 147 MET A N 1
ATOM 1139 C CA . MET A 1 147 ? 23.554 -1.201 -14.242 1.00 79.25 147 MET A CA 1
ATOM 1140 C C . MET A 1 147 ? 23.763 -0.824 -15.715 1.00 79.25 147 MET A C 1
ATOM 1142 O O . MET A 1 147 ? 23.428 -1.621 -16.595 1.00 79.25 147 MET A O 1
ATOM 1146 N N . VAL A 1 148 ? 24.378 0.327 -16.012 1.00 85.00 148 VAL A N 1
ATOM 1147 C CA . VAL A 1 148 ? 24.708 0.772 -17.381 1.00 85.00 148 VAL A CA 1
ATOM 1148 C C . VAL A 1 148 ? 25.408 -0.305 -18.230 1.00 85.00 148 VAL A C 1
ATOM 1150 O O . VAL A 1 148 ? 24.949 -0.544 -19.348 1.00 85.00 148 VAL A O 1
ATOM 1153 N N . PRO A 1 149 ? 26.462 -1.014 -17.770 1.00 85.56 149 PRO A N 1
ATOM 1154 C CA . PRO A 1 149 ? 27.125 -2.032 -18.592 1.00 85.56 149 PRO A CA 1
ATOM 1155 C C . PRO A 1 149 ? 26.218 -3.221 -18.949 1.00 85.56 149 PRO A C 1
ATOM 1157 O O . PRO A 1 149 ? 26.374 -3.812 -20.020 1.00 85.56 149 PRO A O 1
ATOM 1160 N N . VAL A 1 150 ? 25.259 -3.573 -18.085 1.00 84.06 150 VAL A N 1
ATOM 1161 C CA . VAL A 1 150 ? 24.245 -4.600 -18.381 1.00 84.06 150 VAL A CA 1
ATOM 1162 C C . VAL A 1 150 ? 23.231 -4.055 -19.383 1.00 84.06 150 VAL A C 1
ATOM 1164 O O . VAL A 1 150 ? 22.956 -4.720 -20.383 1.00 84.06 150 VAL A O 1
ATOM 1167 N N . GLY A 1 151 ? 22.760 -2.822 -19.171 1.00 83.31 151 GLY A N 1
ATOM 1168 C CA . GLY A 1 151 ? 21.858 -2.120 -20.082 1.00 83.31 151 GLY A CA 1
ATOM 1169 C C . GLY A 1 151 ? 22.417 -2.043 -21.504 1.00 83.31 151 GLY A C 1
ATOM 1170 O O . GLY A 1 151 ? 21.750 -2.465 -22.443 1.00 83.31 151 GLY A O 1
ATOM 1171 N N . ILE A 1 152 ? 23.681 -1.634 -21.667 1.00 84.25 152 ILE A N 1
ATOM 1172 C CA . ILE A 1 152 ? 24.362 -1.580 -22.972 1.00 84.25 152 ILE A CA 1
ATOM 1173 C C . ILE A 1 152 ? 24.445 -2.973 -23.612 1.00 84.25 152 ILE A C 1
ATOM 1175 O O . ILE A 1 152 ? 24.154 -3.123 -24.797 1.00 84.25 152 ILE A O 1
ATOM 1179 N N . LYS A 1 153 ? 24.791 -4.024 -22.853 1.00 84.19 153 LYS A N 1
ATOM 1180 C CA . LYS A 1 153 ? 24.847 -5.400 -23.385 1.00 84.19 153 LYS A CA 1
ATOM 1181 C C . LYS A 1 153 ? 23.480 -5.924 -23.836 1.00 84.19 153 LYS A C 1
ATOM 1183 O O . LYS A 1 153 ? 23.422 -6.691 -24.796 1.00 84.19 153 LYS A O 1
ATOM 1188 N N . MET A 1 154 ? 22.396 -5.552 -23.156 1.00 84.00 154 MET A N 1
ATOM 1189 C CA . MET A 1 154 ? 21.030 -5.917 -23.555 1.00 84.00 154 MET A CA 1
ATOM 1190 C C . MET A 1 154 ? 20.556 -5.104 -24.763 1.00 84.00 154 MET A C 1
ATOM 1192 O O . MET A 1 154 ? 19.910 -5.657 -25.654 1.00 84.00 154 MET A O 1
ATOM 1196 N N . LEU A 1 155 ? 20.961 -3.836 -24.835 1.00 83.12 155 LEU A N 1
ATOM 1197 C CA . LEU A 1 155 ? 20.691 -2.944 -25.954 1.00 83.12 155 LEU A CA 1
ATOM 1198 C C . LEU A 1 155 ? 21.369 -3.409 -27.246 1.00 83.12 155 LEU A C 1
ATOM 1200 O O . LEU A 1 155 ? 20.720 -3.510 -28.281 1.00 83.12 155 LEU A O 1
ATOM 1204 N N . LEU A 1 156 ? 22.648 -3.791 -27.167 1.00 85.94 156 LEU A N 1
ATOM 1205 C CA . LEU A 1 156 ? 23.406 -4.363 -28.287 1.00 85.94 156 LEU A CA 1
ATOM 1206 C C . LEU A 1 156 ? 22.791 -5.666 -28.815 1.00 85.94 156 LEU A C 1
ATOM 1208 O O . LEU A 1 156 ? 22.987 -6.020 -29.972 1.00 85.94 156 LEU A O 1
ATOM 1212 N N . LYS A 1 157 ? 22.042 -6.384 -27.972 1.00 84.56 157 LYS A N 1
ATOM 1213 C CA . LYS A 1 157 ? 21.307 -7.596 -28.354 1.00 84.56 157 LYS A CA 1
ATOM 1214 C C . LYS A 1 157 ? 19.873 -7.316 -28.817 1.00 84.56 157 LYS A C 1
ATOM 1216 O O . LYS A 1 157 ? 19.135 -8.275 -29.015 1.00 84.56 157 LYS A O 1
ATOM 1221 N N . VAL A 1 158 ? 19.479 -6.044 -28.959 1.00 77.25 158 VAL A N 1
ATOM 1222 C CA . VAL A 1 158 ? 18.128 -5.605 -29.366 1.00 77.25 158 VAL A CA 1
ATOM 1223 C C . VAL A 1 158 ? 17.041 -6.233 -28.480 1.00 77.25 158 VAL A C 1
ATOM 1225 O O . VAL A 1 158 ? 15.960 -6.591 -28.931 1.00 77.25 158 VAL A O 1
ATOM 1228 N N . LYS A 1 159 ? 17.346 -6.427 -27.190 1.00 77.69 159 LYS A N 1
ATOM 1229 C CA . LYS A 1 159 ? 16.400 -7.006 -26.222 1.00 77.69 159 LYS A CA 1
ATOM 1230 C C . LYS A 1 159 ? 15.575 -5.958 -25.484 1.00 77.69 159 LYS A C 1
ATOM 1232 O O . LYS A 1 159 ? 14.635 -6.329 -24.796 1.00 77.69 159 LYS A O 1
ATOM 1237 N N . LEU A 1 160 ? 15.942 -4.684 -25.610 1.00 75.31 160 LEU A N 1
ATOM 1238 C CA . LEU A 1 160 ? 15.244 -3.565 -24.988 1.00 75.31 160 LEU A CA 1
ATOM 1239 C C . LEU A 1 160 ? 14.590 -2.706 -26.078 1.00 75.31 160 LEU A C 1
ATOM 1241 O O . LEU A 1 160 ? 15.313 -2.202 -26.945 1.00 75.31 160 LEU A O 1
ATOM 1245 N N . PRO A 1 161 ? 13.258 -2.530 -26.057 1.00 69.75 161 PRO A N 1
ATOM 1246 C CA . PRO A 1 161 ? 12.596 -1.567 -26.924 1.00 69.75 161 PRO A CA 1
ATOM 1247 C C . PRO A 1 161 ? 13.006 -0.146 -26.506 1.00 69.75 161 PRO A C 1
ATOM 1249 O O . PRO A 1 161 ? 13.111 0.152 -25.319 1.00 69.75 161 PRO A O 1
ATOM 1252 N N . PHE A 1 162 ? 13.267 0.733 -27.474 1.00 72.88 162 PHE A N 1
ATOM 1253 C CA . PHE A 1 162 ? 13.555 2.157 -27.225 1.00 72.88 162 PHE A CA 1
ATOM 1254 C C . PHE A 1 162 ? 12.325 3.049 -27.364 1.00 72.88 162 PHE A C 1
ATOM 1256 O O . PHE A 1 162 ? 12.293 4.149 -26.819 1.00 72.88 162 PHE A O 1
ATOM 1263 N N . VAL A 1 163 ? 11.340 2.580 -28.124 1.00 75.06 163 VAL A N 1
ATOM 1264 C CA . VAL A 1 163 ? 10.063 3.252 -28.320 1.00 75.06 163 VAL A CA 1
ATOM 1265 C C . VAL A 1 163 ? 9.034 2.468 -27.512 1.00 75.06 163 VAL A C 1
ATOM 1267 O O . VAL A 1 163 ? 9.018 1.239 -27.619 1.00 75.06 163 VAL A O 1
ATOM 1270 N N . PRO A 1 164 ? 8.220 3.131 -26.681 1.00 69.25 164 PRO A N 1
ATOM 1271 C CA . PRO A 1 164 ? 7.168 2.445 -25.960 1.00 69.25 164 PRO A CA 1
ATOM 1272 C C . PRO A 1 164 ? 6.094 1.950 -26.935 1.00 69.25 164 PRO A C 1
ATOM 1274 O O . PRO A 1 164 ? 5.571 2.711 -27.752 1.00 69.25 164 PRO A O 1
ATOM 1277 N N . ASP A 1 165 ? 5.750 0.669 -26.824 1.00 68.81 165 ASP A N 1
ATOM 1278 C CA . ASP A 1 165 ? 4.609 0.088 -27.525 1.00 68.81 165 ASP A CA 1
ATOM 1279 C C . ASP A 1 165 ? 3.333 0.442 -26.759 1.00 68.81 165 ASP A C 1
ATOM 1281 O O . ASP A 1 165 ? 2.997 -0.193 -25.755 1.00 68.81 165 ASP A O 1
ATOM 1285 N N . ASN A 1 166 ? 2.629 1.473 -27.225 1.00 67.38 166 ASN A N 1
ATOM 1286 C CA . ASN A 1 166 ? 1.386 1.901 -26.596 1.00 67.38 166 ASN A CA 1
ATOM 1287 C C . ASN A 1 166 ? 0.233 0.961 -26.936 1.00 67.38 166 ASN A C 1
ATOM 1289 O O . ASN A 1 166 ? 0.011 0.607 -28.098 1.00 67.38 166 ASN A O 1
ATOM 1293 N N . LEU A 1 167 ? -0.560 0.620 -25.921 1.00 70.19 167 LEU A N 1
ATOM 1294 C CA . LEU A 1 167 ? -1.864 0.017 -26.156 1.00 70.19 167 LEU A CA 1
ATOM 1295 C C . LEU A 1 167 ? -2.763 1.061 -26.843 1.00 70.19 167 LEU A C 1
ATOM 1297 O O . LEU A 1 167 ? -2.857 2.205 -26.393 1.00 70.19 167 LEU A O 1
ATOM 1301 N N . GLN A 1 168 ? -3.423 0.668 -27.934 1.00 60.62 168 GLN A N 1
ATOM 1302 C CA . GLN A 1 168 ? -4.270 1.552 -28.755 1.00 60.62 168 GLN A CA 1
ATOM 1303 C C . GLN A 1 168 ? -5.465 2.140 -27.983 1.00 60.62 168 GLN A C 1
ATOM 1305 O O . GLN A 1 168 ? -6.022 3.144 -28.411 1.00 60.62 168 GLN A O 1
ATOM 1310 N N . ASP A 1 169 ? -5.807 1.555 -26.832 1.00 67.19 169 ASP A N 1
ATOM 1311 C CA . ASP A 1 169 ? -6.841 2.027 -25.910 1.00 67.19 169 ASP A CA 1
ATOM 1312 C C . ASP A 1 169 ? -6.337 1.965 -24.454 1.00 67.19 169 ASP A C 1
ATOM 1314 O O . ASP A 1 169 ? -6.837 1.215 -23.618 1.00 67.19 169 ASP A O 1
ATOM 1318 N N . HIS A 1 170 ? -5.263 2.699 -24.150 1.00 63.50 170 HIS A N 1
ATOM 1319 C CA . HIS A 1 170 ? -4.769 2.829 -22.772 1.00 63.50 170 HIS A CA 1
ATOM 1320 C C . HIS A 1 170 ? -5.725 3.661 -21.900 1.00 63.50 170 HIS A C 1
ATOM 1322 O O . HIS A 1 170 ? -5.754 3.474 -20.685 1.00 63.50 170 HIS A O 1
ATOM 1328 N N . ASP A 1 171 ? -6.576 4.496 -22.506 1.00 63.28 171 ASP A N 1
ATOM 1329 C CA . ASP A 1 171 ? -7.629 5.234 -21.805 1.00 63.28 171 ASP A CA 1
ATOM 1330 C C . ASP A 1 171 ? -8.725 4.311 -21.246 1.00 63.28 171 ASP A C 1
ATOM 1332 O O . ASP A 1 171 ? -9.289 4.612 -20.190 1.00 63.28 171 ASP A O 1
ATOM 1336 N N . ALA A 1 172 ? -9.002 3.162 -21.878 1.00 63.00 172 ALA A N 1
ATOM 1337 C CA . ALA A 1 172 ? -9.900 2.149 -21.320 1.00 63.00 172 ALA A CA 1
ATOM 1338 C C . ALA A 1 172 ? -9.393 1.516 -20.019 1.00 63.00 172 ALA A C 1
ATOM 1340 O O . ALA A 1 172 ? -10.213 1.000 -19.260 1.00 63.00 172 ALA A O 1
ATOM 1341 N N . LEU A 1 173 ? -8.095 1.603 -19.699 1.00 60.53 173 LEU A N 1
ATOM 1342 C CA . LEU A 1 173 ? -7.598 1.168 -18.390 1.00 60.53 173 LEU A CA 1
ATOM 1343 C C . LEU A 1 173 ? -8.202 1.995 -17.254 1.00 60.53 173 LEU A C 1
ATOM 1345 O O . LEU A 1 173 ? -8.414 1.452 -16.180 1.00 60.53 173 LEU A O 1
ATOM 1349 N N . ASN A 1 174 ? -8.590 3.250 -17.509 1.00 58.97 174 ASN A N 1
ATOM 1350 C CA . ASN A 1 174 ? -9.290 4.073 -16.522 1.00 58.97 174 ASN A CA 1
ATOM 1351 C C . ASN A 1 174 ? -10.689 3.537 -16.163 1.00 58.97 174 ASN A C 1
ATOM 1353 O O . ASN A 1 174 ? -11.259 3.962 -15.163 1.00 58.97 174 ASN A O 1
ATOM 1357 N N . LYS A 1 175 ? -11.265 2.640 -16.980 1.00 55.41 175 LYS A N 1
ATOM 1358 C CA . LYS A 1 175 ? -12.557 1.981 -16.705 1.00 55.41 175 LYS A CA 1
ATOM 1359 C C . LYS A 1 175 ? -12.406 0.746 -15.820 1.00 55.41 175 LYS A C 1
ATOM 1361 O O . LYS A 1 175 ? -13.395 0.271 -15.274 1.00 55.41 175 LYS A O 1
ATOM 1366 N N . VAL A 1 176 ? -11.194 0.208 -15.714 1.00 56.56 176 VAL A N 1
ATOM 1367 C CA . VAL A 1 176 ? -10.873 -0.901 -14.824 1.00 56.56 176 VAL A CA 1
ATOM 1368 C C . VAL A 1 176 ? -10.367 -0.255 -13.535 1.00 56.56 176 VAL A C 1
ATOM 1370 O O . VAL A 1 176 ? -9.254 0.259 -13.504 1.00 56.56 176 VAL A O 1
ATOM 1373 N N . GLU A 1 177 ? -11.194 -0.231 -12.486 1.00 50.94 177 GLU A N 1
ATOM 1374 C CA . GLU A 1 177 ? -11.020 0.524 -11.219 1.00 50.94 177 GLU A CA 1
ATOM 1375 C C . GLU A 1 177 ? -9.654 0.366 -10.504 1.00 50.94 177 GLU A C 1
ATOM 1377 O O . GLU A 1 177 ? -9.326 1.129 -9.595 1.00 50.94 177 GLU A O 1
ATOM 1382 N N . ILE A 1 178 ? -8.792 -0.542 -10.970 1.00 49.81 178 ILE A N 1
ATOM 1383 C CA . ILE A 1 178 ? -7.383 -0.701 -10.578 1.00 49.81 178 ILE A CA 1
ATOM 1384 C C . ILE A 1 178 ? -6.616 0.645 -10.602 1.00 49.81 178 ILE A C 1
ATOM 1386 O O . ILE A 1 178 ? -5.716 0.869 -9.783 1.00 49.81 178 ILE A O 1
ATOM 1390 N N . THR A 1 179 ? -6.966 1.576 -11.501 1.00 42.53 179 THR A N 1
ATOM 1391 C CA . THR A 1 179 ? -6.221 2.830 -11.722 1.00 42.53 179 THR A CA 1
ATOM 1392 C C . THR A 1 179 ? -6.488 3.963 -10.726 1.00 42.53 179 THR A C 1
ATOM 1394 O O . THR A 1 179 ? -5.685 4.895 -10.666 1.00 42.53 179 THR A O 1
ATOM 1397 N N . GLU A 1 180 ? -7.547 3.927 -9.907 1.00 49.44 180 GLU A N 1
ATOM 1398 C CA . GLU A 1 180 ? -7.760 5.007 -8.922 1.00 49.44 180 GLU A CA 1
ATOM 1399 C C . GLU A 1 180 ? -6.723 4.995 -7.794 1.00 49.44 180 GLU A C 1
ATOM 1401 O O . GLU A 1 180 ? -6.484 6.019 -7.156 1.00 49.44 180 GLU A O 1
ATOM 1406 N N . SER A 1 181 ? -6.079 3.852 -7.537 1.00 44.19 181 SER A N 1
ATOM 1407 C CA . SER A 1 181 ? -5.097 3.680 -6.453 1.00 44.19 181 SER A CA 1
ATOM 1408 C C . SER A 1 181 ? -3.813 4.498 -6.624 1.00 44.19 181 SER A C 1
ATOM 1410 O O . SER A 1 181 ? -3.044 4.651 -5.676 1.00 44.19 181 SER A O 1
ATOM 1412 N N . THR A 1 182 ? -3.548 5.037 -7.818 1.00 46.34 182 THR A N 1
ATOM 1413 C CA . THR A 1 182 ? -2.307 5.768 -8.091 1.00 46.34 182 THR A CA 1
ATOM 1414 C C . THR A 1 182 ? -2.517 6.857 -9.135 1.00 46.34 182 THR A C 1
ATOM 1416 O O . THR A 1 182 ? -1.840 6.847 -10.150 1.00 46.34 182 THR A O 1
ATOM 1419 N N . LYS A 1 183 ? -3.438 7.814 -8.952 1.00 39.62 183 LYS A N 1
ATOM 1420 C CA . LYS A 1 183 ? -3.378 9.035 -9.779 1.00 39.62 183 LYS A CA 1
ATOM 1421 C C . LYS A 1 183 ? -2.087 9.782 -9.417 1.00 39.62 183 LYS A C 1
ATOM 1423 O O . LYS A 1 183 ? -1.986 10.296 -8.300 1.00 39.62 183 LYS A O 1
ATOM 1428 N N . PRO A 1 184 ? -1.076 9.856 -10.300 1.00 39.72 184 PRO A N 1
ATOM 1429 C CA . PRO A 1 184 ? 0.139 10.580 -9.977 1.00 39.72 184 PRO A CA 1
ATOM 1430 C C . PRO A 1 184 ? -0.196 12.064 -9.831 1.00 39.72 184 PRO A C 1
ATOM 1432 O O . PRO A 1 184 ? -0.896 12.632 -10.671 1.00 39.72 184 PRO A O 1
ATOM 1435 N N . LYS A 1 185 ? 0.359 12.737 -8.812 1.00 39.09 185 LYS A N 1
ATOM 1436 C CA . LYS A 1 185 ? 0.252 14.207 -8.661 1.00 39.09 185 LYS A CA 1
ATOM 1437 C C . LYS A 1 185 ? 0.670 14.957 -9.941 1.00 39.0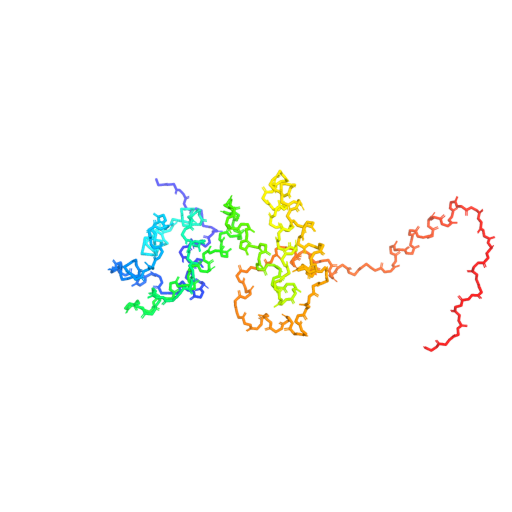9 185 LYS A C 1
ATOM 1439 O O . LYS A 1 185 ? 0.218 16.075 -10.177 1.00 39.09 185 LYS A O 1
ATOM 1444 N N . ILE A 1 186 ? 1.480 14.320 -10.793 1.00 31.02 186 ILE A N 1
ATOM 1445 C CA . ILE A 1 186 ? 1.892 14.808 -12.115 1.00 31.02 186 ILE A CA 1
ATOM 1446 C C . ILE A 1 186 ? 0.689 14.954 -13.067 1.00 31.02 186 ILE A C 1
ATOM 1448 O O . ILE A 1 186 ?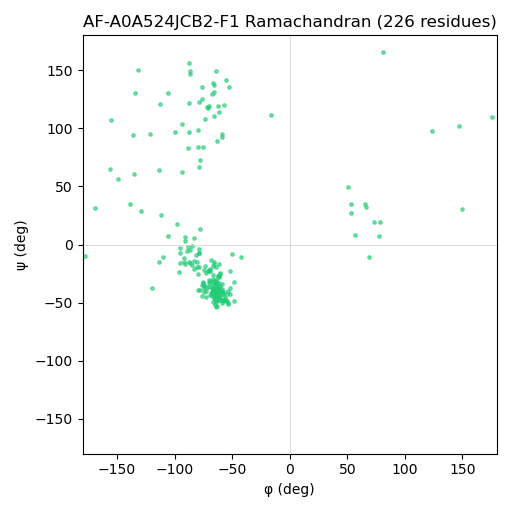 0.596 15.963 -13.759 1.00 31.02 186 ILE A O 1
ATOM 1452 N N . ALA A 1 187 ? -0.273 14.023 -13.066 1.00 32.66 187 ALA A N 1
ATOM 1453 C CA . ALA A 1 187 ? -1.489 14.129 -13.880 1.00 32.66 187 ALA A CA 1
ATOM 1454 C C . ALA A 1 187 ? -2.417 15.255 -13.388 1.00 32.66 187 ALA A C 1
ATOM 1456 O O . ALA A 1 187 ? -3.062 15.928 -14.194 1.00 32.66 187 ALA A O 1
ATOM 1457 N N . THR A 1 188 ? -2.427 15.548 -12.084 1.00 32.50 188 THR A N 1
ATOM 1458 C CA . THR A 1 188 ? -3.121 16.723 -11.528 1.00 32.50 188 THR A CA 1
ATOM 1459 C C . THR A 1 188 ? -2.424 18.028 -11.921 1.00 32.50 188 THR A C 1
ATOM 1461 O O . THR A 1 188 ? -3.084 19.021 -12.206 1.00 32.50 188 THR A O 1
ATOM 1464 N N . PHE A 1 189 ? -1.090 18.042 -11.996 1.00 26.73 189 PHE A N 1
ATOM 1465 C CA . PHE A 1 189 ? -0.333 19.217 -12.434 1.00 26.73 189 PHE A CA 1
ATOM 1466 C C . PHE A 1 189 ? -0.465 19.473 -13.948 1.00 26.73 189 PHE A C 1
ATOM 1468 O O . PHE A 1 189 ? -0.642 20.616 -14.360 1.00 26.73 189 PHE A O 1
ATOM 1475 N N . LEU A 1 190 ? -0.459 18.418 -14.774 1.00 29.16 190 LEU A N 1
ATOM 1476 C CA . LEU A 1 190 ? -0.631 18.508 -16.231 1.00 29.16 190 LEU A CA 1
ATOM 1477 C C . LEU A 1 190 ? -2.086 18.763 -16.660 1.00 29.16 190 LEU A C 1
ATOM 1479 O O . LEU A 1 190 ? -2.320 19.468 -17.641 1.00 29.16 190 LEU A O 1
ATOM 1483 N N . SER A 1 191 ? -3.080 18.250 -15.927 1.00 32.81 191 SER A N 1
ATOM 1484 C CA . SER A 1 191 ? -4.480 18.656 -16.141 1.00 32.81 191 SER A CA 1
ATOM 1485 C C . SER A 1 191 ? -4.686 20.123 -15.756 1.00 32.81 191 SER A C 1
ATOM 1487 O O . SER A 1 191 ? -5.278 20.872 -16.527 1.00 32.81 191 SER A O 1
ATOM 1489 N N . LYS A 1 192 ? -4.066 20.581 -14.659 1.00 28.95 192 LYS A N 1
ATOM 1490 C CA . LYS A 1 192 ? -4.073 21.994 -14.250 1.00 28.95 192 LYS A CA 1
ATOM 1491 C C . LYS A 1 192 ? -3.313 22.917 -15.213 1.00 28.95 192 LYS A C 1
ATOM 1493 O O . LYS A 1 192 ? -3.6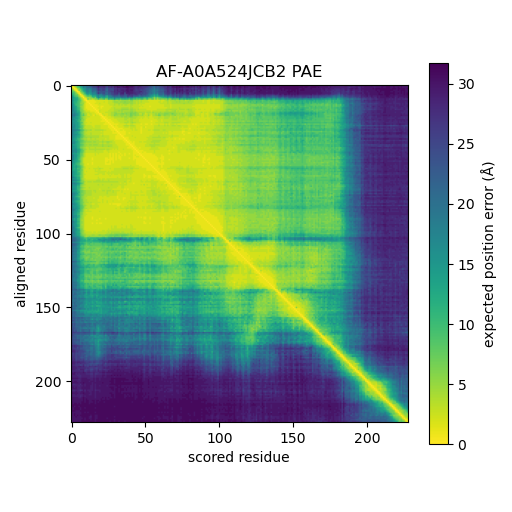55 24.092 -15.308 1.00 28.95 192 LYS A O 1
ATOM 1498 N N . SER A 1 193 ? -2.322 22.417 -15.962 1.00 29.83 193 SER A N 1
ATOM 1499 C CA . SER A 1 193 ? -1.652 23.201 -17.012 1.00 29.83 193 SER A CA 1
ATOM 1500 C C . SER A 1 193 ? -2.455 23.279 -18.314 1.00 29.83 193 SER A C 1
ATOM 1502 O O . SER A 1 193 ? -2.287 24.242 -19.057 1.00 29.83 193 SER A O 1
ATOM 1504 N N . LYS A 1 194 ? -3.335 22.305 -18.598 1.00 30.17 194 LYS A N 1
ATOM 1505 C CA . LYS A 1 194 ? -4.250 22.349 -19.757 1.00 30.17 194 LYS A CA 1
ATOM 1506 C C . LYS A 1 194 ? -5.349 23.411 -19.618 1.00 30.17 194 LYS A C 1
ATOM 1508 O O . LYS A 1 194 ? -5.854 23.870 -20.639 1.00 30.17 194 LYS A O 1
ATOM 1513 N N . ASP A 1 195 ? -5.651 23.859 -18.398 1.00 28.86 195 ASP A N 1
ATOM 1514 C CA . ASP A 1 195 ? -6.611 24.944 -18.135 1.00 28.86 195 ASP A CA 1
ATOM 1515 C C . ASP A 1 195 ? -5.999 26.354 -18.185 1.00 28.86 195 ASP A C 1
ATOM 1517 O O . ASP A 1 195 ? -6.720 27.356 -18.136 1.00 28.86 195 ASP A O 1
ATOM 1521 N N . ILE A 1 196 ? -4.679 26.477 -18.364 1.00 33.72 196 ILE A N 1
ATOM 1522 C CA . ILE A 1 196 ? -4.049 27.767 -18.654 1.00 33.72 196 ILE A CA 1
ATOM 1523 C C . ILE A 1 196 ? -4.252 28.043 -20.145 1.00 33.72 196 ILE A C 1
ATOM 1525 O O . ILE A 1 196 ? -3.389 27.792 -20.986 1.00 33.72 196 ILE A O 1
ATOM 1529 N N . LYS A 1 197 ? -5.425 28.590 -20.486 1.00 30.66 197 LYS A N 1
ATOM 1530 C CA . LYS A 1 197 ? -5.607 29.337 -21.734 1.00 30.66 197 LYS A CA 1
ATOM 1531 C C . LYS A 1 197 ? -4.621 30.501 -21.701 1.00 30.66 197 LYS A C 1
ATOM 1533 O O . LYS A 1 197 ? -4.932 31.564 -21.170 1.00 30.66 197 LYS A O 1
ATOM 1538 N N . VAL A 1 198 ? -3.428 30.304 -22.261 1.00 34.09 198 VAL A N 1
ATOM 1539 C CA . VAL A 1 198 ? -2.522 31.398 -22.616 1.00 34.09 198 VAL A CA 1
ATOM 1540 C C . VAL A 1 198 ? -3.254 32.206 -23.681 1.00 34.09 198 VAL A C 1
ATOM 1542 O O . VAL A 1 198 ? -3.203 31.918 -24.874 1.00 34.09 198 VAL A O 1
ATOM 1545 N N . THR A 1 199 ? -4.041 33.179 -23.230 1.00 35.19 199 THR A N 1
ATOM 1546 C CA . THR A 1 199 ? -4.736 34.122 -24.091 1.00 35.19 199 THR A CA 1
ATOM 1547 C C . THR A 1 199 ? -3.687 34.822 -24.939 1.00 35.19 199 THR A C 1
ATOM 1549 O O . THR A 1 199 ? -2.786 35.479 -24.415 1.00 35.19 199 THR A O 1
ATOM 1552 N N . SER A 1 200 ? -3.836 34.666 -26.254 1.00 39.69 200 SER A N 1
ATOM 1553 C CA . SER A 1 200 ? -3.009 35.171 -27.358 1.00 39.69 200 SER A CA 1
ATOM 1554 C C . SER A 1 200 ? -2.507 36.625 -27.239 1.00 39.69 200 SER A C 1
ATOM 1556 O O . SER A 1 200 ? -1.657 37.025 -28.028 1.00 39.69 200 SER A O 1
ATOM 1558 N N . GLN A 1 201 ? -2.991 37.426 -26.288 1.00 41.50 201 GLN A N 1
ATOM 1559 C CA . GLN A 1 201 ? -2.558 38.805 -26.052 1.00 41.50 201 GLN A CA 1
ATOM 1560 C C . GLN A 1 201 ? -1.185 38.921 -25.368 1.00 41.50 201 GLN A C 1
ATOM 1562 O O . GLN A 1 201 ? -0.441 39.847 -25.680 1.00 41.50 201 GLN A O 1
ATOM 1567 N N . VAL A 1 202 ? -0.800 37.983 -24.491 1.00 44.28 202 VAL A N 1
ATOM 1568 C CA . VAL A 1 202 ? 0.485 38.079 -23.758 1.00 44.28 202 VAL A CA 1
ATOM 1569 C C . VAL A 1 202 ? 1.675 37.749 -24.668 1.00 44.28 202 VAL A C 1
ATOM 1571 O O . VAL A 1 202 ? 2.717 38.398 -24.589 1.00 44.28 202 VAL A O 1
ATOM 1574 N N . LEU A 1 203 ? 1.494 36.808 -25.602 1.00 42.53 203 LEU A N 1
ATOM 1575 C CA . LEU A 1 203 ? 2.503 36.476 -26.614 1.00 42.53 203 LEU A CA 1
ATOM 1576 C C . LEU A 1 203 ? 2.661 37.602 -27.653 1.00 42.53 203 LEU A C 1
ATOM 1578 O O . LEU A 1 203 ? 3.770 37.867 -28.111 1.00 42.53 203 LEU A O 1
ATOM 1582 N N . PHE A 1 204 ? 1.573 38.314 -27.975 1.00 41.47 204 PHE A N 1
ATOM 1583 C CA . PHE A 1 204 ? 1.606 39.450 -28.900 1.00 41.47 204 PHE A CA 1
ATOM 1584 C C . PHE A 1 204 ? 2.376 40.641 -28.317 1.00 41.47 204 PHE A C 1
ATOM 1586 O O . PHE A 1 204 ? 3.201 41.230 -29.010 1.00 41.47 204 PHE A O 1
ATOM 1593 N N . LEU A 1 205 ? 2.177 40.944 -27.027 1.00 45.22 205 LEU A N 1
ATOM 1594 C CA . LEU A 1 205 ? 2.878 42.042 -26.355 1.00 45.22 205 LEU A CA 1
ATOM 1595 C C . LEU A 1 205 ? 4.388 41.780 -26.228 1.00 45.22 205 LEU A C 1
ATOM 1597 O O . LEU A 1 205 ? 5.186 42.687 -26.473 1.00 45.22 205 LEU A O 1
ATOM 1601 N N . PHE A 1 206 ? 4.793 40.535 -25.958 1.00 44.72 206 PHE A N 1
ATOM 1602 C CA . PHE A 1 206 ? 6.211 40.161 -25.888 1.00 44.72 206 PHE A CA 1
ATOM 1603 C C . PHE A 1 206 ? 6.930 40.264 -27.241 1.00 44.72 206 PHE A C 1
ATOM 1605 O O . PHE A 1 206 ? 8.065 40.738 -27.298 1.00 44.72 206 PHE A O 1
ATOM 1612 N N . ILE A 1 207 ? 6.271 39.893 -28.343 1.00 51.19 207 ILE A N 1
ATOM 1613 C CA . ILE A 1 207 ? 6.853 40.010 -29.689 1.00 51.19 207 ILE A CA 1
ATOM 1614 C C . ILE A 1 207 ? 6.918 41.483 -30.128 1.00 51.19 207 ILE A C 1
ATOM 1616 O O . ILE A 1 207 ? 7.916 41.902 -30.716 1.00 51.19 207 ILE A O 1
ATOM 1620 N N . THR A 1 208 ? 5.922 42.308 -29.779 1.00 44.22 208 THR A N 1
ATOM 1621 C CA . THR A 1 208 ? 5.958 43.746 -30.098 1.00 44.22 208 THR A CA 1
ATOM 1622 C C . THR A 1 208 ? 7.023 44.511 -29.311 1.00 44.22 208 THR A C 1
ATOM 1624 O O . THR A 1 208 ? 7.641 45.415 -29.867 1.00 44.22 208 THR A O 1
ATOM 1627 N N . SER A 1 209 ? 7.320 44.130 -28.063 1.00 46.00 209 SER A N 1
ATOM 1628 C CA . SER A 1 209 ? 8.396 44.767 -27.289 1.00 46.00 209 SER A CA 1
ATOM 1629 C C . SER A 1 209 ? 9.795 44.429 -27.812 1.00 46.00 209 SER A C 1
ATOM 1631 O O . SER A 1 209 ? 10.684 45.273 -27.741 1.00 46.00 209 SER A O 1
ATOM 1633 N N . ILE A 1 210 ? 9.992 43.243 -28.399 1.00 47.16 210 ILE A N 1
ATOM 1634 C CA . ILE A 1 210 ? 11.265 42.870 -29.039 1.00 47.16 210 ILE A CA 1
ATOM 1635 C C . ILE A 1 210 ? 11.414 43.566 -30.405 1.00 47.16 210 ILE A C 1
ATOM 1637 O O . ILE A 1 210 ? 12.508 44.008 -30.754 1.00 47.16 210 ILE A O 1
ATOM 1641 N N . ALA A 1 211 ? 10.316 43.756 -31.144 1.00 37.81 211 ALA A N 1
ATOM 1642 C CA . ALA A 1 211 ? 10.327 44.440 -32.440 1.00 37.81 211 ALA A CA 1
ATOM 1643 C C . ALA A 1 211 ? 10.578 45.962 -32.354 1.00 37.81 211 ALA A C 1
ATOM 1645 O O . ALA A 1 211 ? 11.051 46.553 -33.322 1.00 37.81 211 ALA A O 1
ATOM 1646 N N . VAL A 1 212 ? 10.305 46.606 -31.211 1.00 42.88 212 VAL A N 1
ATOM 1647 C CA . VAL A 1 212 ? 10.576 48.046 -31.008 1.00 42.88 212 VAL A CA 1
ATOM 1648 C C . VAL A 1 212 ? 12.038 48.316 -30.607 1.00 42.88 212 VAL A C 1
ATOM 1650 O O . VAL A 1 212 ? 12.540 49.413 -30.836 1.00 42.88 212 VAL A O 1
ATOM 1653 N N . ALA A 1 213 ? 12.758 47.321 -30.075 1.00 45.22 213 ALA A N 1
ATOM 1654 C CA . ALA A 1 213 ? 14.142 47.479 -29.609 1.00 45.22 213 ALA A CA 1
ATOM 1655 C C . ALA A 1 213 ? 15.221 47.166 -30.670 1.00 45.22 213 ALA A C 1
ATOM 1657 O O . ALA A 1 213 ? 16.377 47.547 -30.497 1.00 45.22 213 ALA A O 1
ATOM 1658 N N . GLY A 1 214 ? 14.869 46.499 -31.773 1.00 38.19 214 GLY A N 1
ATOM 1659 C CA . GLY A 1 214 ? 15.802 46.138 -32.843 1.00 38.19 214 GLY A CA 1
ATOM 1660 C C . GLY A 1 214 ? 15.365 46.722 -34.178 1.00 38.19 214 GLY A C 1
ATOM 1661 O O . GLY A 1 214 ? 14.554 46.125 -34.879 1.00 38.19 214 GLY A O 1
ATOM 1662 N N . GLY A 1 215 ? 15.902 47.888 -34.542 1.00 40.34 215 GLY A N 1
ATOM 1663 C CA . GLY A 1 215 ? 15.661 48.514 -35.840 1.00 40.34 215 GLY A CA 1
ATOM 1664 C C . GLY A 1 215 ? 16.090 47.619 -37.005 1.00 40.34 215 GLY A C 1
ATOM 1665 O O . GLY A 1 215 ? 17.247 47.633 -37.403 1.00 40.34 215 GLY A O 1
ATOM 1666 N N . LEU A 1 216 ? 15.150 46.859 -37.567 1.00 31.20 216 LEU A N 1
ATOM 1667 C CA . LEU A 1 216 ? 15.267 46.184 -38.863 1.00 31.20 216 LEU A CA 1
ATOM 1668 C C . LEU A 1 216 ? 13.863 45.925 -39.431 1.00 31.20 216 LEU A C 1
ATOM 1670 O O . LEU A 1 216 ? 13.387 44.804 -39.595 1.00 31.20 216 LEU A O 1
ATOM 1674 N N . ALA A 1 217 ? 13.173 47.022 -39.735 1.00 38.62 217 ALA A N 1
ATOM 1675 C CA . ALA A 1 217 ? 11.978 47.008 -40.561 1.00 38.62 217 ALA A CA 1
ATOM 1676 C C . ALA A 1 217 ? 12.373 46.782 -42.027 1.00 38.62 217 ALA A C 1
ATOM 1678 O O . ALA A 1 217 ? 12.916 47.689 -42.654 1.00 38.62 217 ALA A O 1
ATOM 1679 N N . ARG A 1 218 ? 12.083 45.584 -42.553 1.00 40.22 218 ARG A N 1
ATOM 1680 C CA . ARG A 1 218 ? 11.721 45.248 -43.953 1.00 40.22 218 ARG A CA 1
ATOM 1681 C C . ARG A 1 218 ? 12.245 43.859 -44.294 1.00 40.22 218 ARG A C 1
ATOM 1683 O O . ARG A 1 218 ? 13.417 43.749 -44.627 1.00 40.22 218 ARG A O 1
ATOM 1690 N N . THR A 1 219 ? 11.380 42.839 -44.296 1.00 36.28 219 THR A N 1
ATOM 1691 C CA . THR A 1 219 ? 11.346 41.833 -45.391 1.00 36.28 219 THR A CA 1
ATOM 1692 C C . THR A 1 219 ? 10.269 40.750 -45.280 1.00 36.28 219 THR A C 1
ATOM 1694 O O . THR A 1 219 ? 10.043 40.067 -46.269 1.00 36.28 219 THR A O 1
ATOM 1697 N N . ILE A 1 220 ? 9.540 40.587 -44.173 1.00 36.47 220 ILE A N 1
ATOM 1698 C CA . ILE A 1 220 ? 8.630 39.430 -44.028 1.00 36.47 220 ILE A CA 1
ATOM 1699 C C . ILE A 1 220 ? 7.164 39.886 -43.983 1.00 36.47 220 ILE A C 1
ATOM 1701 O O . ILE A 1 220 ? 6.486 39.759 -42.971 1.00 36.47 220 ILE A O 1
ATOM 1705 N N . PHE A 1 221 ? 6.678 40.479 -45.080 1.00 30.81 221 PHE A N 1
ATOM 1706 C CA . PHE A 1 221 ? 5.255 40.831 -45.256 1.00 30.81 221 PHE A CA 1
ATOM 1707 C C . PHE A 1 221 ? 4.674 40.318 -46.586 1.00 30.81 221 PHE A C 1
ATOM 1709 O O . PHE A 1 221 ? 3.785 40.937 -47.156 1.00 30.81 221 PHE A O 1
ATOM 1716 N N . LEU A 1 222 ? 5.181 39.208 -47.133 1.00 31.47 222 LEU A N 1
ATOM 1717 C CA . LEU A 1 222 ? 4.706 38.696 -48.430 1.00 31.47 222 LEU A CA 1
ATOM 1718 C C . LEU A 1 222 ? 4.547 37.174 -48.505 1.00 31.47 222 LEU A C 1
ATOM 1720 O O . LEU A 1 222 ? 4.758 36.592 -49.564 1.00 31.47 222 LEU A O 1
ATOM 1724 N N . TRP A 1 223 ? 4.138 36.501 -47.429 1.00 29.39 223 TRP A N 1
ATOM 1725 C CA . TRP A 1 223 ? 3.707 35.109 -47.579 1.00 29.39 223 TRP A CA 1
ATOM 1726 C C . TRP A 1 223 ? 2.749 34.685 -46.468 1.00 29.39 223 TRP A C 1
ATOM 1728 O O . TRP A 1 223 ? 3.156 34.539 -45.321 1.00 29.39 223 TRP A O 1
ATOM 1738 N N . GLY A 1 224 ? 1.464 34.538 -46.797 1.00 32.22 224 GLY A N 1
ATOM 1739 C CA . GLY A 1 224 ? 0.461 34.074 -45.831 1.00 32.22 224 GLY A CA 1
ATOM 1740 C C . GLY A 1 224 ? -0.961 34.596 -46.027 1.00 32.22 224 GLY A C 1
ATOM 1741 O O . GLY A 1 224 ? -1.688 34.762 -45.054 1.00 32.22 224 GLY A O 1
ATOM 1742 N N . LYS A 1 225 ? -1.380 34.871 -47.261 1.00 37.75 225 LYS A N 1
ATOM 1743 C CA . LYS A 1 225 ? -2.797 34.882 -47.630 1.00 37.75 225 LYS A CA 1
ATOM 1744 C C . LYS A 1 225 ? -2.872 34.161 -48.959 1.00 37.75 225 LYS A C 1
ATOM 1746 O O . LYS A 1 225 ? -2.510 34.749 -49.963 1.00 37.75 225 LYS A O 1
ATOM 1751 N N . ASP A 1 226 ? -3.153 32.864 -48.896 1.00 32.78 226 ASP A N 1
ATOM 1752 C CA . ASP A 1 226 ? -3.944 32.135 -49.886 1.00 32.78 226 ASP A CA 1
ATOM 1753 C C . ASP A 1 226 ? -3.973 30.644 -49.538 1.00 32.78 226 ASP A C 1
ATOM 1755 O O . ASP A 1 226 ? -2.988 29.931 -49.716 1.00 32.78 226 ASP A O 1
ATOM 1759 N N . LYS A 1 227 ? -5.174 30.222 -49.119 1.00 34.44 227 LYS A N 1
ATOM 1760 C CA . LYS A 1 227 ? -5.822 28.904 -49.259 1.00 34.44 227 LYS A CA 1
ATOM 1761 C C . LYS A 1 227 ? -6.250 28.250 -47.940 1.00 34.44 227 LYS A C 1
ATOM 1763 O O . LYS A 1 227 ? -5.447 27.614 -47.272 1.00 34.44 227 LYS A O 1
ATOM 1768 N N . LEU A 1 228 ? -7.554 28.458 -47.698 1.00 36.47 228 LEU A N 1
ATOM 1769 C CA . LEU A 1 228 ? -8.602 27.552 -47.192 1.00 36.47 228 LEU A CA 1
ATOM 1770 C C . LEU A 1 228 ? -8.309 26.744 -45.925 1.00 36.47 228 LEU A C 1
ATOM 1772 O O . LEU A 1 228 ? -7.548 25.760 -46.008 1.00 36.47 228 LEU A O 1
#

Solvent-accessible surface area (backbone atoms only — not comparable to full-atom values): 13693 Å² total; per-residue (Å²): 138,83,84,83,76,91,84,66,83,52,56,44,58,58,41,42,74,36,89,24,22,65,49,53,85,69,64,84,75,85,44,57,37,41,77,47,40,92,57,42,88,80,28,83,67,34,64,49,49,48,48,51,36,42,73,70,49,40,52,67,63,57,38,58,46,62,34,49,79,60,57,81,70,77,49,51,33,22,78,62,33,95,81,65,38,39,50,45,47,29,35,48,49,46,45,28,52,15,55,76,74,63,47,66,81,51,71,67,53,48,41,52,51,26,47,52,48,36,31,65,73,27,51,35,84,44,66,70,57,30,50,51,48,27,38,62,72,70,66,41,57,70,62,53,60,68,42,44,69,56,52,51,58,38,46,77,64,68,72,57,79,90,67,79,71,60,46,97,60,33,72,58,48,69,73,46,72,78,51,73,58,59,72,52,70,62,59,57,53,53,55,59,54,69,69,59,74,79,58,71,63,62,64,50,53,56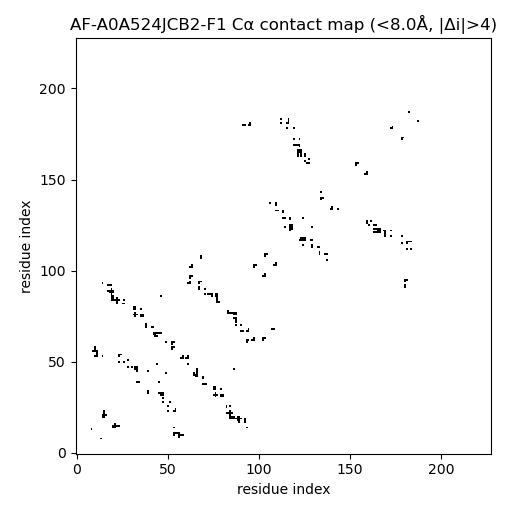,52,52,59,56,59,75,73,51,96,72,93,81,84,90,85,82,84,90,87,86,82,134

Foldseek 3Di:
DDDDDPDDPQLLRVQCPFPLNVCLLVDPLPCQLLVQDPQNVVFPQGLSRLSVCSNVSVLLPNLLGCRLLSDPLPCSNQVRDPSNRSSSSSSLVSLLVSVVVVSPPDLSNLLVQLQLVCCLVAVDHQPVSSVVSSCVVNVVVVVVVVCVVVVVVCVVVVNHDPDRHGDPPSVCVVVVVSNVSHPDVVVVVVVVVVPPPPPPPVVVVVVVVVVVVDPDPDDPDPDDDDDD

Sequence (228 aa):
MSDISVDKKSFTQMVLETHGGELVLQCYQCGTCSGSCPVIDEMEYGPRRIINMIQAGMEKEVLASKDMWRCVSCDSCANRCPRGIEITDLMADLRRMAVENGYVHDKEAQFGQAFAETIQTHGRLFEPELLARYYARVLDVPSLIGMVPVGIKMLLKVKLPFVPDNLQDHDALNKVEITESTKPKIATFLSKSKDIKVTSQVLFLFITSIAVAGGLARTIFLWGKDKL